Protein AF-A0A7L9BTK2-F1 (afdb_monomer_lite)

Secondary structure (DSSP, 8-state):
-HHHHHHHHHHHHHHHHHHHHHHTT-HHHHHHHHHHHHHTT---HHHHHHHHHHHHHHHHHHHHHHSHHHHHHTT---TT----S-----PPP---------PPP--------------SS--SEEEEEETTTEEEEEE--SEEEEEE-STT---SEEESSS--TT-EEEEEETTEEEEEEEEEEEETTEEEEEEE--TT-EEEETTTEEEEEE---TT---EEEEEPTT--BSS--SEEEE-SS-EEEESSTTSSEEPPTTPPPEEEEEETTEEEEEESSSSPPPEEE-BTSEEEETTEEEEEEE-----PPP----

pLDDT: mean 82.05, std 20.91, range [28.92, 98.44]

Sequence (318 aa):
MNAERSTLESALHLAQQASQALHNDRFAEARVLVGRITQLGLAADWLTDCQARLDSLQECRQSLLSGPLGLISDGRMPAGITMTPDDAPRHPMHATAAAPGAAPPVHPAANSLLIESPGNGLPRRLVLRIDGVGTFLLLRGDRVTIGRAGPGATADLELFADLSERQAQIIRSGEDYFIAGVHGVELAGRKVEHALLQHDDRIRLGSRVKLRYLRPSSKSVTSLLDLGEGIRTTCESRRVVLWGGPLIMAPSRDAHVVLPGGTGGVVLLERDGQILAKPMSGHETPRTIALGSPLVIGDLRLSMAALDRSVSPGRVVG

Structure (mmCIF, N/CA/C/O backbone):
data_AF-A0A7L9BTK2-F1
#
_entry.id   AF-A0A7L9BTK2-F1
#
loop_
_atom_site.group_PDB
_atom_site.id
_atom_site.type_symbol
_atom_site.label_atom_id
_atom_site.label_alt_id
_atom_site.label_comp_id
_atom_site.label_asym_id
_atom_site.label_entity_id
_atom_site.label_seq_id
_atom_site.pdbx_PDB_ins_code
_atom_site.Cartn_x
_atom_site.Cartn_y
_atom_site.Cartn_z
_atom_site.occupancy
_atom_site.B_iso_or_equiv
_atom_site.auth_seq_id
_atom_site.auth_comp_id
_atom_site.auth_asym_id
_atom_site.auth_atom_id
_atom_site.pdbx_PDB_model_num
ATOM 1 N N . MET A 1 1 ? 12.869 41.010 -26.225 1.00 65.81 1 MET A N 1
ATOM 2 C CA . MET A 1 1 ? 11.915 41.619 -25.268 1.00 65.81 1 MET A CA 1
ATOM 3 C C . MET A 1 1 ? 10.465 41.702 -25.751 1.00 65.81 1 MET A C 1
ATOM 5 O O . MET A 1 1 ? 9.670 40.959 -25.198 1.00 65.81 1 MET A O 1
ATOM 9 N N . ASN A 1 2 ? 10.063 42.516 -26.744 1.00 79.25 2 ASN A N 1
ATOM 10 C CA . ASN A 1 2 ? 8.629 42.581 -27.127 1.00 79.25 2 ASN A CA 1
ATOM 11 C C . ASN A 1 2 ? 8.091 41.284 -27.769 1.00 79.25 2 ASN A C 1
ATOM 13 O O . ASN A 1 2 ? 6.958 40.898 -27.496 1.00 79.25 2 ASN A O 1
ATOM 17 N N . ALA A 1 3 ? 8.907 40.582 -28.564 1.00 79.56 3 ALA A N 1
ATOM 18 C CA . ALA A 1 3 ? 8.510 39.319 -29.194 1.00 79.56 3 ALA A CA 1
ATOM 19 C C . ALA A 1 3 ? 8.320 38.179 -28.174 1.00 79.56 3 ALA A C 1
ATOM 21 O O . ALA A 1 3 ? 7.302 37.502 -28.196 1.00 79.56 3 ALA A O 1
ATOM 22 N N . GLU A 1 4 ? 9.245 38.019 -27.223 1.00 83.94 4 GLU A N 1
ATOM 23 C CA . GLU A 1 4 ? 9.165 36.976 -26.183 1.00 83.94 4 GLU A CA 1
ATOM 24 C C . GLU A 1 4 ? 7.959 37.171 -25.260 1.00 83.94 4 GLU A C 1
ATOM 26 O O . GLU A 1 4 ? 7.294 36.206 -24.888 1.00 83.94 4 GLU A O 1
ATOM 31 N N . ARG A 1 5 ? 7.641 38.428 -24.930 1.00 86.88 5 ARG A N 1
ATOM 32 C CA . ARG A 1 5 ? 6.463 38.762 -24.127 1.00 86.88 5 ARG A CA 1
ATOM 33 C C . ARG A 1 5 ? 5.165 38.397 -24.850 1.00 86.88 5 ARG A C 1
ATOM 35 O O . ARG A 1 5 ? 4.288 37.795 -24.241 1.00 86.88 5 ARG A O 1
ATOM 42 N N . SER A 1 6 ? 5.075 38.690 -26.147 1.00 90.31 6 SER A N 1
ATOM 43 C CA . SER A 1 6 ? 3.913 38.327 -26.967 1.00 90.31 6 SER A CA 1
ATOM 44 C C . SER A 1 6 ? 3.746 36.805 -27.109 1.00 90.31 6 SER A C 1
ATOM 46 O O . SER A 1 6 ? 2.623 36.298 -27.033 1.00 90.31 6 SER A O 1
ATOM 48 N N . THR A 1 7 ? 4.849 36.055 -27.228 1.00 89.75 7 THR A N 1
ATOM 49 C CA . THR A 1 7 ? 4.825 34.582 -27.239 1.00 89.75 7 THR A CA 1
ATOM 50 C C . THR A 1 7 ? 4.306 34.016 -25.918 1.00 89.75 7 THR A C 1
ATOM 52 O O . THR A 1 7 ? 3.468 33.114 -25.920 1.00 89.75 7 THR A O 1
ATOM 55 N N . LEU A 1 8 ? 4.755 34.566 -24.784 1.00 89.69 8 LEU A N 1
ATOM 56 C CA . LEU A 1 8 ? 4.318 34.125 -23.459 1.00 89.69 8 LEU A CA 1
ATOM 57 C C . LEU A 1 8 ? 2.829 34.416 -23.214 1.00 89.69 8 LEU A C 1
ATOM 59 O O . LEU A 1 8 ? 2.108 33.549 -22.725 1.00 89.69 8 LEU A O 1
ATOM 63 N N . GLU A 1 9 ? 2.356 35.606 -23.587 1.00 92.75 9 GLU A N 1
ATOM 64 C CA . GLU A 1 9 ? 0.939 35.983 -23.481 1.00 92.75 9 GLU A CA 1
ATOM 65 C C . GLU A 1 9 ? 0.051 35.060 -24.339 1.00 92.75 9 GLU A C 1
ATOM 67 O O . GLU A 1 9 ? -0.984 34.577 -23.872 1.00 92.75 9 GLU A O 1
ATOM 72 N N . SER A 1 10 ? 0.503 34.718 -25.550 1.00 93.19 10 SER A N 1
ATOM 73 C CA . SER A 1 10 ? -0.190 33.770 -26.435 1.00 93.19 10 SER A CA 1
ATOM 74 C C . SER A 1 10 ? -0.245 32.353 -25.849 1.00 93.19 10 SER A C 1
ATOM 76 O O . SER A 1 10 ? -1.282 31.690 -25.914 1.00 93.19 10 SER A O 1
ATOM 78 N N . ALA A 1 11 ? 0.847 31.890 -25.235 1.00 92.62 11 ALA A N 1
ATOM 79 C CA . ALA A 1 11 ? 0.906 30.582 -24.588 1.00 92.62 11 ALA A CA 1
ATOM 80 C C . ALA A 1 11 ? -0.010 30.492 -23.357 1.00 92.62 11 ALA A C 1
ATOM 82 O O . ALA A 1 11 ? -0.702 29.489 -23.181 1.00 92.62 11 ALA A O 1
ATOM 83 N N . LEU A 1 12 ? -0.062 31.545 -22.534 1.00 94.00 12 LEU A N 1
ATOM 84 C CA . LEU A 1 12 ? -0.960 31.617 -21.376 1.00 94.00 12 LEU A CA 1
ATOM 85 C C . LEU A 1 12 ? -2.430 31.571 -21.798 1.00 94.00 12 LEU A C 1
ATOM 87 O O . LEU A 1 12 ? -3.216 30.829 -21.207 1.00 94.00 12 LEU A O 1
ATOM 91 N N . HIS A 1 13 ? -2.793 32.305 -22.852 1.00 96.50 13 HIS A N 1
ATOM 92 C CA . HIS A 1 13 ? -4.150 32.278 -23.390 1.00 96.50 13 HIS A CA 1
ATOM 93 C C . HIS A 1 13 ? -4.543 30.874 -23.883 1.00 96.50 13 HIS A C 1
ATOM 95 O O . HIS A 1 13 ? -5.612 30.369 -23.538 1.00 96.50 13 HIS A O 1
ATOM 101 N N . LEU A 1 14 ? -3.659 30.195 -24.625 1.00 95.44 14 LEU A N 1
ATOM 102 C CA . LEU A 1 14 ? -3.881 28.810 -25.063 1.00 95.44 14 LEU A CA 1
ATOM 103 C C . LEU A 1 14 ? -3.994 27.832 -23.885 1.00 95.44 14 LEU A C 1
ATOM 105 O O . LEU A 1 14 ? -4.835 26.934 -23.918 1.00 95.44 14 LEU A O 1
ATOM 109 N N . ALA A 1 15 ? -3.193 28.008 -22.830 1.00 93.88 15 ALA A N 1
ATOM 110 C CA . ALA A 1 15 ? -3.260 27.174 -21.631 1.00 93.88 15 ALA A CA 1
ATOM 111 C C . ALA A 1 15 ? -4.599 27.340 -20.894 1.00 93.88 15 ALA A C 1
ATOM 113 O O . ALA A 1 15 ? -5.198 26.354 -20.459 1.00 93.88 15 ALA A O 1
ATOM 114 N N . GLN A 1 16 ? -5.113 28.570 -20.808 1.00 96.75 16 GLN A N 1
ATOM 115 C CA . GLN A 1 16 ? -6.424 28.844 -20.222 1.00 96.75 16 GLN A CA 1
ATOM 116 C C . GLN A 1 16 ? -7.554 28.201 -21.039 1.00 96.75 16 GLN A C 1
ATOM 118 O O . GLN A 1 16 ? -8.450 27.580 -20.467 1.00 96.75 16 GLN A O 1
ATOM 123 N N . GLN A 1 17 ? -7.486 28.282 -22.371 1.00 96.81 17 GLN A N 1
ATOM 124 C CA . GLN A 1 17 ? -8.439 27.605 -23.252 1.00 96.81 17 GLN A CA 1
ATOM 125 C C . GLN A 1 17 ? -8.368 26.078 -23.112 1.00 96.81 17 GLN A C 1
ATOM 127 O O . GLN A 1 17 ? -9.408 25.426 -23.047 1.00 96.81 17 GLN A O 1
ATOM 132 N N . ALA A 1 18 ? -7.164 25.502 -23.016 1.00 95.12 18 ALA A N 1
ATOM 133 C CA . ALA A 1 18 ? -6.985 24.063 -22.826 1.00 95.12 18 ALA A CA 1
ATOM 134 C C . ALA A 1 18 ? -7.587 23.594 -21.492 1.00 95.12 18 ALA A C 1
ATOM 136 O O . ALA A 1 18 ? -8.293 22.587 -21.454 1.00 95.12 18 ALA A O 1
ATOM 137 N N . SER A 1 19 ? -7.373 24.359 -20.418 1.00 94.38 19 SER A N 1
ATOM 138 C CA . SER A 1 19 ? -7.981 24.112 -19.105 1.00 94.38 19 SER A CA 1
ATOM 139 C C . SER A 1 19 ? -9.512 24.157 -19.163 1.00 94.38 19 SER A C 1
ATOM 141 O O . SER A 1 19 ? -10.188 23.258 -18.663 1.00 94.38 19 SER A O 1
ATOM 143 N N . GLN A 1 20 ? -10.077 25.148 -19.858 1.00 96.25 20 GLN A N 1
ATOM 144 C CA . GLN A 1 20 ? -11.523 25.240 -20.048 1.00 96.25 20 GLN A CA 1
ATOM 145 C C . GLN A 1 20 ? -12.067 24.064 -20.875 1.00 96.25 20 GLN A C 1
ATOM 147 O O . GLN A 1 20 ? -13.121 23.522 -20.549 1.00 96.25 20 GLN A O 1
ATOM 152 N N . ALA A 1 21 ? -11.365 23.635 -21.925 1.00 93.00 21 ALA A N 1
ATOM 153 C CA . ALA A 1 21 ? -11.753 22.470 -22.720 1.00 93.00 21 ALA A CA 1
ATOM 154 C C . ALA A 1 21 ? -11.744 21.178 -21.884 1.00 93.00 21 ALA A C 1
ATOM 156 O O . ALA A 1 21 ? -12.683 20.389 -21.982 1.00 93.00 21 ALA A O 1
ATOM 157 N N . LEU A 1 22 ? -10.744 20.998 -21.012 1.00 92.12 22 LEU A N 1
ATOM 158 C CA . LEU A 1 22 ? -10.687 19.893 -20.048 1.00 92.12 22 LEU A CA 1
ATOM 159 C C . LEU A 1 22 ? -11.877 19.907 -19.082 1.00 92.12 22 LEU A C 1
ATOM 161 O O . LEU A 1 22 ? -12.486 18.867 -18.866 1.00 92.12 22 LEU A O 1
ATOM 165 N N . HIS A 1 23 ? -12.240 21.075 -18.544 1.00 91.81 23 HIS A N 1
ATOM 166 C CA . HIS A 1 23 ? -13.373 21.209 -17.621 1.00 91.81 23 HIS A CA 1
ATOM 167 C C . HIS A 1 23 ? -14.727 20.862 -18.263 1.00 91.81 23 HIS A C 1
ATOM 169 O O . HIS A 1 23 ? -15.663 20.496 -17.564 1.00 91.81 23 HIS A O 1
ATOM 175 N N . ASN A 1 24 ? -14.830 20.974 -19.591 1.00 92.06 24 ASN A N 1
ATOM 176 C CA . ASN A 1 24 ? -16.036 20.653 -20.358 1.00 92.06 24 ASN A CA 1
ATOM 177 C C . ASN A 1 24 ? -15.963 19.276 -21.050 1.00 92.06 24 ASN A C 1
ATOM 179 O O . ASN A 1 24 ? -16.689 19.049 -22.018 1.00 92.06 24 ASN A O 1
ATOM 183 N N . ASP A 1 25 ? -15.051 18.393 -20.623 1.00 90.94 25 ASP A N 1
ATOM 184 C CA . ASP A 1 25 ? -14.832 17.051 -21.188 1.00 90.94 25 ASP A CA 1
ATOM 185 C C . ASP A 1 25 ? -14.522 17.029 -22.704 1.00 90.94 25 ASP A C 1
ATOM 187 O O . ASP A 1 25 ? -14.741 16.035 -23.410 1.00 90.94 25 ASP A O 1
ATOM 191 N N . ARG A 1 26 ? -13.970 18.128 -23.239 1.00 91.56 26 ARG A N 1
ATOM 192 C CA . ARG A 1 26 ? -13.577 18.276 -24.651 1.00 91.56 26 ARG A CA 1
ATOM 193 C C . ARG A 1 26 ? -12.109 17.912 -24.856 1.00 91.56 26 ARG A C 1
ATOM 195 O O . ARG A 1 26 ? -11.286 18.730 -25.264 1.00 91.56 26 ARG A O 1
ATOM 202 N N . PHE A 1 27 ? -11.772 16.653 -24.592 1.00 91.31 27 PHE A N 1
ATOM 203 C CA . PHE A 1 27 ? -10.382 16.170 -24.586 1.00 91.31 27 PHE A CA 1
ATOM 204 C C . PHE A 1 27 ? -9.655 16.328 -25.932 1.00 91.31 27 PHE A C 1
ATOM 206 O O . PHE A 1 27 ? -8.478 16.678 -25.959 1.00 91.31 27 PHE A O 1
ATOM 213 N N . ALA A 1 28 ? -10.358 16.144 -27.056 1.00 88.75 28 ALA A N 1
ATOM 214 C CA . ALA A 1 28 ? -9.781 16.343 -28.388 1.00 88.75 28 ALA A CA 1
ATOM 215 C C . ALA A 1 28 ? -9.390 17.812 -28.641 1.00 88.75 28 ALA A C 1
ATOM 217 O O . ALA A 1 28 ? -8.337 18.086 -29.215 1.00 88.75 28 ALA A O 1
ATOM 218 N N . GLU A 1 29 ? -10.221 18.753 -28.181 1.00 92.00 29 GLU A N 1
ATOM 219 C CA . GLU A 1 29 ? -9.970 20.195 -28.279 1.00 92.00 29 GLU A CA 1
ATOM 220 C C . GLU A 1 29 ? -8.798 20.601 -27.375 1.00 92.00 29 GLU A C 1
ATOM 222 O O . GLU A 1 29 ? -7.864 21.261 -27.834 1.00 92.00 29 GLU A O 1
ATOM 227 N N . ALA A 1 30 ? -8.789 20.119 -26.126 1.00 94.94 30 ALA A N 1
ATOM 228 C CA . ALA A 1 30 ? -7.687 20.331 -25.191 1.00 94.94 30 ALA A CA 1
ATOM 229 C C . ALA A 1 30 ? -6.346 19.857 -25.774 1.00 94.94 30 ALA A C 1
ATOM 231 O O . ALA A 1 30 ? -5.351 20.576 -25.700 1.00 94.94 30 ALA A O 1
ATOM 232 N N . ARG A 1 31 ? -6.324 18.693 -26.435 1.00 93.50 31 ARG A N 1
ATOM 233 C CA . ARG A 1 31 ? -5.115 18.145 -27.066 1.00 93.50 31 ARG A CA 1
ATOM 234 C C . ARG A 1 31 ? -4.562 19.045 -28.166 1.00 93.50 31 ARG A C 1
ATOM 236 O O . ARG A 1 31 ? -3.360 19.296 -28.206 1.00 93.50 31 ARG A O 1
ATOM 243 N N . VAL A 1 32 ? -5.429 19.569 -29.035 1.00 94.25 32 VAL A N 1
ATOM 244 C CA . VAL A 1 32 ? -5.023 20.509 -30.095 1.00 94.25 32 VAL A CA 1
ATOM 245 C C . VAL A 1 32 ? -4.441 21.788 -29.493 1.00 94.25 32 VAL A C 1
ATOM 247 O O . VAL A 1 32 ? -3.422 22.282 -29.974 1.00 94.25 32 VAL A O 1
ATOM 250 N N . LEU A 1 33 ? -5.056 22.312 -28.430 1.00 95.31 33 LEU A N 1
ATOM 251 C CA . LEU A 1 33 ? -4.590 23.522 -27.754 1.00 95.31 33 LEU A CA 1
ATOM 252 C C . LEU A 1 33 ? -3.223 23.313 -27.092 1.00 95.31 33 LEU A C 1
ATOM 254 O O . LEU A 1 33 ? -2.330 24.132 -27.294 1.00 95.31 33 LEU A O 1
ATOM 258 N N . VAL A 1 34 ? -3.014 22.188 -26.400 1.00 93.06 34 VAL A N 1
ATOM 259 C CA . VAL A 1 34 ? -1.707 21.828 -25.823 1.00 93.06 34 VAL A CA 1
ATOM 260 C C . VAL A 1 34 ? -0.649 21.648 -26.920 1.00 93.06 34 VAL A C 1
ATOM 262 O O . VAL A 1 34 ? 0.463 22.147 -26.780 1.00 93.06 34 VAL A O 1
ATOM 265 N N . GLY A 1 35 ? -0.996 21.024 -28.051 1.00 92.12 35 GLY A N 1
ATOM 266 C CA . GLY A 1 35 ? -0.115 20.919 -29.223 1.00 92.12 35 GLY A CA 1
ATOM 267 C C . GLY A 1 35 ? 0.337 22.274 -29.776 1.00 92.12 35 GLY A C 1
ATOM 268 O O . GLY A 1 35 ? 1.509 22.451 -30.107 1.00 92.12 35 GLY A O 1
ATOM 269 N N . ARG A 1 36 ? -0.565 23.262 -29.813 1.00 94.19 36 ARG A N 1
ATOM 270 C CA . ARG A 1 36 ? -0.232 24.633 -30.232 1.00 94.19 36 ARG A CA 1
ATOM 271 C C . ARG A 1 36 ? 0.717 25.327 -29.256 1.00 94.19 36 ARG A C 1
ATOM 273 O O . ARG A 1 36 ? 1.584 26.066 -29.706 1.00 94.19 36 ARG A O 1
ATOM 280 N N . ILE A 1 37 ? 0.608 25.065 -27.950 1.00 93.94 37 ILE A N 1
ATOM 281 C CA . ILE A 1 37 ? 1.549 25.601 -26.949 1.00 93.94 37 ILE A CA 1
ATOM 282 C C . ILE A 1 37 ? 2.961 25.053 -27.199 1.00 93.94 37 ILE A C 1
ATOM 284 O O . ILE A 1 37 ? 3.921 25.820 -27.198 1.00 93.94 37 ILE A O 1
ATOM 288 N N . THR A 1 38 ? 3.094 23.755 -27.488 1.00 89.12 38 THR A N 1
ATOM 289 C CA . THR A 1 38 ? 4.393 23.136 -27.808 1.00 89.12 38 THR A CA 1
ATOM 290 C C . THR A 1 38 ? 5.014 23.725 -29.082 1.00 89.12 38 THR A C 1
ATOM 292 O O . THR A 1 38 ? 6.223 23.941 -29.139 1.00 89.12 38 THR A O 1
ATOM 295 N N . GLN A 1 39 ? 4.197 24.058 -30.090 1.00 89.06 39 GLN A N 1
ATOM 296 C CA . GLN A 1 39 ? 4.656 24.696 -31.335 1.00 89.06 39 GLN A CA 1
ATOM 297 C C . GLN A 1 39 ? 5.176 26.130 -31.144 1.00 89.06 39 GLN A C 1
ATOM 299 O O . GLN A 1 39 ? 5.940 26.605 -31.980 1.00 89.06 39 GLN A O 1
ATOM 304 N N . LEU A 1 40 ? 4.828 26.804 -30.041 1.00 90.06 40 LEU A N 1
ATOM 305 C CA . LEU A 1 40 ? 5.383 28.118 -29.685 1.00 90.06 40 LEU A CA 1
ATOM 306 C C . LEU A 1 40 ? 6.819 28.039 -29.127 1.00 90.06 40 LEU A C 1
ATOM 308 O O . LEU A 1 40 ? 7.374 29.061 -28.728 1.00 90.06 40 LEU A O 1
ATOM 312 N N . GLY A 1 41 ? 7.433 26.849 -29.099 1.00 78.50 41 GLY A N 1
ATOM 313 C CA . GLY A 1 41 ? 8.819 26.647 -28.662 1.00 78.50 41 GLY A CA 1
ATOM 314 C C . GLY A 1 41 ? 8.985 26.502 -27.148 1.00 78.50 41 GLY A C 1
ATOM 315 O O . GLY A 1 41 ? 10.109 26.457 -26.652 1.00 78.50 41 GLY A O 1
ATOM 316 N N . LEU A 1 42 ? 7.881 26.400 -26.403 1.00 78.69 42 LEU A N 1
ATOM 317 C CA . LEU A 1 42 ? 7.896 26.092 -24.976 1.00 78.69 42 LEU A CA 1
ATOM 318 C C . LEU A 1 42 ? 8.059 24.579 -24.795 1.00 78.69 42 LEU A C 1
ATOM 320 O O . LEU A 1 42 ? 7.087 23.832 -24.709 1.00 78.69 42 LEU A O 1
ATOM 324 N N . ALA A 1 43 ? 9.310 24.126 -24.771 1.00 71.44 43 ALA A N 1
ATOM 325 C CA . ALA A 1 43 ? 9.658 22.744 -24.468 1.00 71.44 43 ALA A CA 1
ATOM 326 C C . ALA A 1 43 ? 9.673 22.545 -22.947 1.00 71.44 43 ALA A C 1
ATOM 328 O O . ALA A 1 43 ? 10.696 22.726 -22.292 1.00 71.44 43 ALA A O 1
ATOM 329 N N . ALA A 1 44 ? 8.513 22.227 -22.378 1.00 84.06 44 ALA A N 1
ATOM 330 C CA . ALA A 1 44 ? 8.397 21.841 -20.980 1.00 84.06 44 ALA A CA 1
ATOM 331 C C . ALA A 1 44 ? 7.905 20.396 -20.890 1.00 84.06 44 ALA A C 1
ATOM 333 O O . ALA A 1 44 ? 6.901 20.055 -21.514 1.00 84.06 44 ALA A O 1
ATOM 334 N N . ASP A 1 45 ? 8.576 19.569 -20.089 1.00 82.50 45 ASP A N 1
ATOM 335 C CA . ASP A 1 45 ? 8.284 18.130 -19.982 1.00 82.50 45 ASP A CA 1
ATOM 336 C C . ASP A 1 45 ? 6.817 17.853 -19.614 1.00 82.50 45 ASP A C 1
ATOM 338 O O . ASP A 1 45 ? 6.196 16.924 -20.130 1.00 82.50 45 ASP A O 1
ATOM 342 N N . TRP A 1 46 ? 6.212 18.732 -18.808 1.00 86.69 46 TRP A N 1
ATOM 343 C CA . TRP A 1 46 ? 4.809 18.613 -18.411 1.00 86.69 46 TRP A CA 1
ATOM 344 C C . TRP A 1 46 ? 3.822 18.734 -19.587 1.00 86.69 46 TRP A C 1
ATOM 346 O O . TRP A 1 46 ? 2.726 18.182 -19.504 1.00 86.69 46 TRP A O 1
ATOM 356 N N . LEU A 1 47 ? 4.174 19.431 -20.678 1.00 87.75 47 LEU A N 1
ATOM 357 C CA . LEU A 1 47 ? 3.328 19.528 -21.877 1.00 87.75 47 LEU A CA 1
ATOM 358 C C . LEU A 1 47 ? 3.297 18.194 -22.626 1.00 87.75 47 LEU A C 1
ATOM 360 O O . LEU A 1 47 ? 2.228 17.757 -23.052 1.00 87.75 47 LEU A O 1
ATOM 364 N N . THR A 1 48 ? 4.450 17.534 -22.731 1.00 85.69 48 THR A N 1
ATOM 365 C CA . THR A 1 48 ? 4.580 16.195 -23.319 1.00 85.69 48 THR A CA 1
ATOM 366 C C . THR A 1 48 ? 3.803 15.170 -22.494 1.00 85.69 48 THR A C 1
ATOM 368 O O . THR A 1 48 ? 3.003 14.409 -23.040 1.00 85.69 48 THR A O 1
ATOM 371 N N . ASP A 1 49 ? 3.947 15.212 -21.167 1.00 85.00 49 ASP A N 1
ATOM 372 C CA . ASP A 1 49 ? 3.180 14.358 -20.255 1.00 85.00 49 ASP A CA 1
ATOM 373 C C . ASP A 1 49 ? 1.669 14.611 -20.363 1.00 85.00 49 ASP A C 1
ATOM 375 O O . ASP A 1 49 ? 0.865 13.677 -20.317 1.00 85.00 49 ASP A O 1
ATOM 379 N N . CYS A 1 50 ? 1.260 15.874 -20.514 1.00 88.69 50 CYS A N 1
ATOM 380 C CA . CYS A 1 50 ? -0.141 16.250 -20.676 1.00 88.69 50 CYS A CA 1
ATOM 381 C C . CYS A 1 50 ? -0.733 15.691 -21.979 1.00 88.69 50 CYS A C 1
ATOM 383 O O . CYS A 1 50 ? -1.835 15.140 -21.956 1.00 88.69 50 CYS A O 1
ATOM 385 N N . GLN A 1 51 ? 0.008 15.757 -23.091 1.00 89.38 51 GLN A N 1
ATOM 386 C CA . GLN A 1 51 ? -0.403 15.162 -24.367 1.00 89.38 51 GLN A CA 1
ATOM 387 C C . GLN A 1 51 ? -0.560 13.643 -24.260 1.00 89.38 51 GLN A C 1
ATOM 389 O O . GLN A 1 51 ? -1.617 13.124 -24.611 1.00 89.38 51 GLN A O 1
ATOM 394 N N . ALA A 1 52 ? 0.421 12.947 -23.678 1.00 85.62 52 ALA A N 1
ATOM 395 C CA . ALA A 1 52 ? 0.360 11.494 -23.504 1.00 85.62 52 ALA A CA 1
ATOM 396 C C . ALA A 1 52 ? -0.846 11.051 -22.649 1.00 85.62 52 ALA A C 1
ATOM 398 O O . ALA A 1 52 ? -1.497 10.039 -22.929 1.00 85.62 52 ALA A O 1
ATOM 399 N N . ARG A 1 53 ? -1.185 11.827 -21.609 1.00 90.88 53 ARG A N 1
ATOM 400 C CA . ARG A 1 53 ? -2.370 11.579 -20.769 1.00 90.88 53 ARG A CA 1
ATOM 401 C C . ARG A 1 53 ? -3.678 11.821 -21.524 1.00 90.88 53 ARG A C 1
ATOM 403 O O . ARG A 1 53 ? -4.619 11.051 -21.346 1.00 90.88 53 ARG A O 1
ATOM 410 N N . LEU A 1 54 ? -3.741 12.859 -22.359 1.00 90.94 54 LEU A N 1
ATOM 411 C CA . LEU A 1 54 ? -4.897 13.139 -23.215 1.00 90.94 54 LEU A CA 1
ATOM 412 C C . LEU A 1 54 ? -5.120 12.030 -24.249 1.00 90.94 54 LEU A C 1
ATOM 414 O O . LEU A 1 54 ? -6.257 11.588 -24.404 1.00 90.94 54 LEU A O 1
ATOM 418 N N . ASP A 1 55 ? -4.057 11.532 -24.881 1.00 86.69 55 ASP A N 1
ATOM 419 C CA . ASP A 1 55 ? -4.140 10.401 -25.814 1.00 86.69 55 ASP A CA 1
ATOM 420 C C . ASP A 1 55 ? -4.662 9.139 -25.101 1.00 86.69 55 ASP A C 1
ATOM 422 O O . ASP A 1 55 ? -5.634 8.528 -25.548 1.00 86.69 55 ASP A O 1
ATOM 426 N N . SER A 1 56 ? -4.125 8.824 -23.916 1.00 87.19 56 SER A N 1
ATOM 427 C CA . SER A 1 56 ? -4.595 7.690 -23.099 1.00 87.19 56 SER A CA 1
ATOM 428 C C . SER A 1 56 ? -6.084 7.804 -22.725 1.00 87.19 56 SER A C 1
ATOM 430 O O . SER A 1 56 ? -6.815 6.813 -22.740 1.00 87.19 56 SER A O 1
ATOM 432 N N . LEU A 1 57 ? -6.568 9.011 -22.398 1.00 88.81 57 LEU A N 1
ATOM 433 C CA . LEU A 1 57 ? -7.988 9.248 -22.105 1.00 88.81 57 LEU A CA 1
ATOM 434 C C . LEU A 1 57 ? -8.871 9.036 -23.341 1.00 88.81 57 LEU A C 1
ATOM 436 O O . LEU A 1 57 ? -9.961 8.470 -23.225 1.00 88.81 57 LEU A O 1
ATOM 440 N N . GLN A 1 58 ? -8.412 9.467 -24.519 1.00 86.50 58 GLN A N 1
ATOM 441 C CA . GLN A 1 58 ? -9.137 9.246 -25.769 1.00 86.50 58 GLN A CA 1
ATOM 442 C C . GLN A 1 58 ? -9.208 7.758 -26.126 1.00 86.50 58 GLN A C 1
ATOM 444 O O . GLN A 1 58 ? -10.281 7.288 -26.504 1.00 86.50 58 GLN A O 1
ATOM 449 N N . GLU A 1 59 ? -8.121 7.006 -25.948 1.00 83.38 59 GLU A N 1
ATOM 450 C CA . GLU A 1 59 ? -8.092 5.554 -26.163 1.00 83.38 59 GLU A CA 1
ATOM 451 C C . GLU A 1 59 ? -9.043 4.814 -25.216 1.00 83.38 59 GLU A C 1
ATOM 453 O O . GLU A 1 59 ? -9.853 4.000 -25.666 1.00 83.38 59 GLU A O 1
ATOM 458 N N . CYS A 1 60 ? -9.019 5.139 -23.919 1.00 84.88 60 CYS A N 1
ATOM 459 C CA . CYS A 1 60 ? -9.952 4.571 -22.945 1.00 84.88 60 CYS A CA 1
ATOM 460 C C . CYS A 1 60 ? -11.408 4.863 -23.322 1.00 84.88 60 CYS A C 1
ATOM 462 O O . CYS A 1 60 ? -12.243 3.958 -23.330 1.00 84.88 60 CYS A O 1
ATOM 464 N N . ARG A 1 61 ? -11.719 6.112 -23.693 1.00 88.06 61 ARG A N 1
ATOM 465 C CA . ARG A 1 61 ? -13.063 6.493 -24.140 1.00 88.06 61 ARG A CA 1
ATOM 466 C C . ARG A 1 61 ? -13.477 5.724 -25.395 1.00 88.06 61 ARG A C 1
ATOM 468 O O . ARG A 1 61 ? -14.598 5.227 -25.450 1.00 88.06 61 ARG A O 1
ATOM 475 N N . GLN A 1 62 ? -12.591 5.596 -26.380 1.00 83.25 62 GLN A N 1
ATOM 476 C CA . GLN A 1 62 ? -12.867 4.857 -27.612 1.00 83.25 62 GLN A CA 1
ATOM 477 C C . GLN A 1 62 ? -13.089 3.362 -27.344 1.00 83.25 62 GLN A C 1
ATOM 479 O O . GLN A 1 62 ? -13.986 2.759 -27.930 1.00 83.25 62 GLN A O 1
ATOM 484 N N . SER A 1 63 ? -12.322 2.768 -26.430 1.00 79.94 63 SER A N 1
ATOM 485 C CA . SER A 1 63 ? -12.496 1.379 -25.992 1.00 79.94 63 SER A CA 1
ATOM 486 C C . SER A 1 63 ? -13.863 1.163 -25.328 1.00 79.94 63 SER A C 1
ATOM 488 O O . SER A 1 63 ? -14.594 0.240 -25.680 1.00 79.94 63 SER A O 1
ATOM 490 N N . LEU A 1 64 ? -14.281 2.079 -24.446 1.00 83.12 64 LEU A N 1
ATOM 491 C CA . LEU A 1 64 ? -15.600 2.023 -23.803 1.00 83.12 64 LEU A CA 1
ATOM 492 C C . LEU A 1 64 ? -16.753 2.168 -24.807 1.00 83.12 64 LEU A C 1
ATOM 494 O O . LEU A 1 64 ? -17.733 1.425 -24.729 1.00 83.12 64 LEU A O 1
ATOM 498 N N . LEU A 1 65 ? -16.625 3.096 -25.761 1.00 80.88 65 LEU A N 1
ATOM 499 C CA . LEU A 1 65 ? -17.630 3.341 -26.802 1.00 80.88 65 LEU A CA 1
ATOM 500 C C . LEU A 1 65 ? -17.666 2.260 -27.889 1.00 80.88 65 LEU A C 1
ATOM 502 O O . LEU A 1 65 ? -18.681 2.106 -28.554 1.00 80.88 65 LEU A O 1
ATOM 506 N N . SER A 1 66 ? -16.589 1.502 -28.085 1.00 78.12 66 SER A N 1
ATOM 507 C CA . SER A 1 66 ? -16.588 0.341 -28.989 1.00 78.12 66 SER A CA 1
ATOM 508 C C . SER A 1 66 ? -17.021 -0.957 -28.297 1.00 78.12 66 SER A C 1
ATOM 510 O O . SER A 1 66 ? -17.290 -1.952 -28.968 1.00 78.12 66 SER A O 1
ATOM 512 N N . GLY A 1 67 ? -17.120 -0.947 -26.964 1.00 75.44 67 GLY A N 1
ATOM 513 C CA . GLY A 1 67 ? -17.635 -2.043 -26.152 1.00 75.44 67 GLY A CA 1
ATOM 514 C C . GLY A 1 67 ? -19.169 -2.057 -26.007 1.00 75.44 67 GLY A C 1
ATOM 515 O O . GLY A 1 67 ? -19.882 -1.258 -26.617 1.00 75.44 67 GLY A O 1
ATOM 516 N N . PRO A 1 68 ? -19.714 -2.942 -25.150 1.00 71.81 68 PRO A N 1
ATOM 517 C CA . PRO A 1 68 ? -21.161 -3.130 -24.986 1.00 71.81 68 PRO A CA 1
ATOM 518 C C . PRO A 1 68 ? -21.898 -1.886 -24.465 1.00 71.81 68 PRO A C 1
ATOM 520 O O . PRO A 1 68 ? -23.089 -1.728 -24.719 1.00 71.81 68 PRO A O 1
ATOM 523 N N . LEU A 1 69 ? -21.201 -0.979 -23.775 1.00 68.94 69 LEU A N 1
ATOM 524 C CA . LEU A 1 69 ? -21.766 0.284 -23.287 1.00 68.94 69 LEU A CA 1
ATOM 525 C C . LEU A 1 69 ? -22.015 1.294 -24.420 1.00 68.94 69 LEU A C 1
ATOM 527 O O . LEU A 1 69 ? -22.970 2.073 -24.356 1.00 68.94 69 LEU A O 1
ATOM 531 N N . GLY A 1 70 ? -21.202 1.252 -25.479 1.00 66.19 70 GLY A N 1
ATOM 532 C CA . GLY A 1 70 ? -21.420 2.053 -26.682 1.00 66.19 70 GLY A CA 1
ATOM 533 C C . GLY A 1 70 ? -22.700 1.672 -27.420 1.00 66.19 70 GLY A C 1
ATOM 534 O O . GLY A 1 70 ? -23.467 2.546 -27.814 1.00 66.19 70 GLY A O 1
ATOM 535 N N . LEU A 1 71 ? -23.003 0.370 -27.488 1.00 63.00 71 LEU A N 1
ATOM 536 C CA . LEU A 1 71 ? -24.226 -0.149 -28.116 1.00 63.00 71 LEU A CA 1
ATOM 537 C C . LEU A 1 71 ? -25.509 0.361 -27.434 1.00 63.00 71 LEU A C 1
ATOM 539 O O . LEU A 1 71 ? -26.521 0.581 -28.098 1.00 63.00 71 LEU A O 1
ATOM 543 N N . ILE A 1 72 ? -25.458 0.587 -26.117 1.00 66.06 72 ILE A N 1
ATOM 544 C CA . ILE A 1 72 ? -26.577 1.141 -25.338 1.00 66.06 72 ILE A CA 1
ATOM 545 C C . ILE A 1 72 ? -26.718 2.652 -25.582 1.00 66.06 72 ILE A C 1
ATOM 547 O O . ILE A 1 72 ? -27.834 3.164 -25.640 1.00 66.06 72 ILE A O 1
ATOM 551 N N . SER A 1 73 ? -25.598 3.358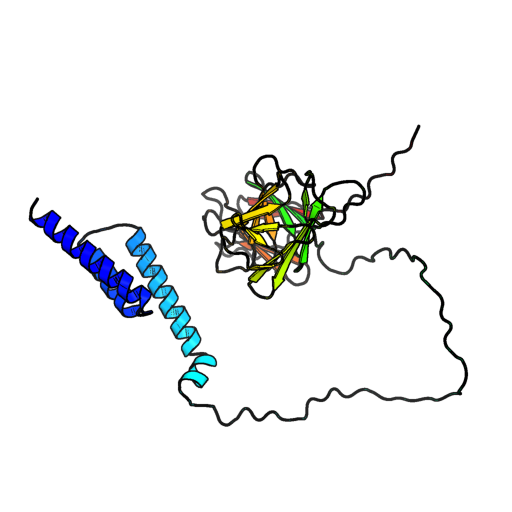 -25.762 1.00 63.84 73 SER A N 1
ATOM 552 C CA . SER A 1 73 ? -25.575 4.816 -25.954 1.00 63.84 73 SER A CA 1
ATOM 553 C C . SER A 1 73 ? -26.088 5.238 -27.337 1.00 63.84 73 SER A C 1
ATOM 555 O O . SER A 1 73 ? -26.721 6.284 -27.455 1.00 63.84 73 SER A O 1
ATOM 557 N N . ASP A 1 74 ? -25.902 4.392 -28.357 1.00 60.19 74 ASP A N 1
ATOM 558 C CA . ASP A 1 74 ? -26.391 4.618 -29.727 1.00 60.19 74 ASP A CA 1
ATOM 559 C C . ASP A 1 74 ? -27.858 4.189 -29.951 1.00 60.19 74 ASP A C 1
ATOM 561 O O . ASP A 1 74 ? -28.362 4.223 -31.076 1.00 60.19 74 ASP A O 1
ATOM 565 N N . GLY A 1 75 ? -28.569 3.752 -28.903 1.00 50.84 75 GLY A N 1
ATOM 566 C CA . GLY A 1 75 ? -29.984 3.365 -28.996 1.00 50.84 75 GLY A CA 1
ATOM 567 C C . GLY A 1 75 ? -30.257 2.119 -29.853 1.00 50.84 75 GLY A C 1
ATOM 568 O O . GLY A 1 75 ? -31.413 1.820 -30.155 1.00 50.84 75 GLY A O 1
ATOM 569 N N . ARG A 1 76 ? -29.220 1.362 -30.237 1.00 48.22 76 ARG A N 1
ATOM 570 C CA . ARG A 1 76 ? -29.329 0.090 -30.966 1.00 48.22 76 ARG A CA 1
ATOM 571 C C . ARG A 1 76 ? -29.110 -1.081 -30.013 1.00 48.22 76 ARG A C 1
ATOM 573 O O . ARG A 1 76 ? -28.031 -1.660 -29.944 1.00 48.22 76 ARG A O 1
ATOM 580 N N . MET A 1 77 ? -30.173 -1.478 -29.318 1.00 51.56 77 MET A N 1
ATOM 581 C CA . MET A 1 77 ? -30.231 -2.807 -28.704 1.00 51.56 77 MET A CA 1
ATOM 582 C C . MET A 1 77 ? -30.173 -3.876 -29.812 1.00 51.56 77 MET A C 1
ATOM 584 O O . MET A 1 77 ? -31.004 -3.834 -30.724 1.00 51.56 77 MET A O 1
ATOM 588 N N . PRO A 1 78 ? -29.249 -4.852 -29.771 1.00 50.09 78 PRO A N 1
ATOM 589 C CA . PRO A 1 78 ? -29.373 -6.038 -30.604 1.00 50.09 78 PRO A CA 1
ATOM 590 C C . PRO A 1 78 ? -30.605 -6.832 -30.146 1.00 50.09 78 PRO A C 1
ATOM 592 O O . PRO A 1 78 ? -30.719 -7.217 -28.981 1.00 50.09 78 PRO A O 1
ATOM 595 N N . ALA A 1 79 ? -31.540 -7.076 -31.064 1.00 49.84 79 ALA A N 1
ATOM 596 C CA . ALA A 1 79 ? -32.672 -7.967 -30.839 1.00 49.84 79 ALA A CA 1
ATOM 597 C C . ALA A 1 79 ? -32.147 -9.405 -30.686 1.00 49.84 79 ALA A C 1
ATOM 599 O O . ALA A 1 79 ? -31.952 -10.109 -31.673 1.00 49.84 79 ALA A O 1
ATOM 600 N N . GLY A 1 80 ? -31.831 -9.816 -29.458 1.00 50.59 80 GLY A N 1
ATOM 601 C CA . GLY A 1 80 ? -31.274 -11.148 -29.212 1.00 50.59 80 GLY A CA 1
ATOM 602 C C . GLY A 1 80 ? -30.923 -11.497 -27.768 1.00 50.59 80 GLY A C 1
ATOM 603 O O . GLY A 1 80 ? -30.664 -12.666 -27.500 1.00 50.59 80 GLY A O 1
ATOM 604 N N . ILE A 1 81 ? -30.951 -10.557 -26.815 1.00 49.47 81 ILE A N 1
ATOM 605 C CA . ILE A 1 81 ? -30.818 -10.907 -25.390 1.00 49.47 81 ILE A CA 1
ATOM 606 C C . ILE A 1 81 ? -32.198 -11.305 -24.854 1.00 49.47 81 ILE A C 1
ATOM 608 O O . ILE A 1 81 ? -32.844 -10.581 -24.099 1.00 49.47 81 ILE A O 1
ATOM 612 N N . THR A 1 82 ? -32.677 -12.462 -25.301 1.00 42.03 82 THR A N 1
ATOM 613 C CA . THR A 1 82 ? -33.804 -13.157 -24.682 1.00 42.03 82 THR A CA 1
ATOM 614 C C . THR A 1 82 ? -33.230 -13.957 -23.520 1.00 42.03 82 THR A C 1
ATOM 616 O O . THR A 1 82 ? -32.465 -14.893 -23.741 1.00 42.03 82 THR A O 1
ATOM 619 N N . MET A 1 83 ? -33.560 -13.594 -22.277 1.00 41.19 83 MET A N 1
ATOM 620 C CA . MET A 1 83 ? -33.326 -14.489 -21.143 1.00 41.19 83 MET A CA 1
ATOM 621 C C . MET A 1 83 ? -34.151 -15.758 -21.377 1.00 41.19 83 MET A C 1
ATOM 623 O O . MET A 1 83 ? -35.375 -15.733 -21.266 1.00 41.19 83 MET A O 1
ATOM 627 N N . THR A 1 84 ? -33.498 -16.856 -21.747 1.00 43.88 84 THR A N 1
ATOM 628 C CA . THR A 1 84 ? -34.119 -18.180 -21.787 1.00 43.88 84 THR A CA 1
ATOM 629 C C . THR A 1 84 ? -34.165 -18.743 -20.363 1.00 43.88 84 THR A C 1
ATOM 631 O O . THR A 1 84 ? -33.110 -18.878 -19.739 1.00 43.88 84 THR A O 1
ATOM 634 N N . PRO A 1 85 ? -35.348 -19.071 -19.817 1.00 43.78 85 PRO A N 1
ATOM 635 C CA . PRO A 1 85 ? -35.473 -19.665 -18.493 1.00 43.78 85 PRO A CA 1
ATOM 636 C C . PRO A 1 85 ? -35.281 -21.187 -18.582 1.00 43.78 85 PRO A C 1
ATOM 638 O O . PRO A 1 85 ? -36.256 -21.921 -18.466 1.00 43.78 85 PRO A O 1
ATOM 641 N N . ASP A 1 86 ? -34.056 -21.669 -18.830 1.00 43.19 86 ASP A N 1
ATOM 642 C CA . ASP A 1 86 ? -33.805 -23.127 -18.883 1.00 43.19 86 ASP A CA 1
ATOM 643 C C . ASP A 1 86 ? -32.477 -23.616 -18.271 1.00 43.19 86 ASP A C 1
ATOM 645 O O . ASP A 1 86 ? -32.158 -24.796 -18.350 1.00 43.19 86 ASP A O 1
ATOM 649 N N . ASP A 1 87 ? -31.734 -22.763 -17.558 1.00 44.00 87 ASP A N 1
ATOM 650 C CA . ASP A 1 87 ? -30.568 -23.201 -16.767 1.00 44.00 87 ASP A CA 1
ATOM 651 C C . ASP A 1 87 ? -30.881 -23.215 -15.263 1.00 44.00 87 ASP A C 1
ATOM 653 O O . ASP A 1 87 ? -30.248 -22.548 -14.442 1.00 44.00 87 ASP A O 1
ATOM 657 N N . ALA A 1 88 ? -31.896 -23.996 -14.884 1.00 38.84 88 ALA A N 1
ATOM 658 C CA . ALA A 1 88 ? -32.098 -24.385 -13.492 1.00 38.84 88 ALA A CA 1
ATOM 659 C C . ALA A 1 88 ? -31.203 -25.600 -13.154 1.00 38.84 88 ALA A C 1
ATOM 661 O O . ALA A 1 88 ? -31.264 -26.619 -13.851 1.00 38.84 88 ALA A O 1
ATOM 662 N N . PRO A 1 89 ? -30.387 -25.555 -12.082 1.00 39.50 89 PRO A N 1
ATOM 663 C CA . PRO A 1 89 ? -29.536 -26.677 -11.699 1.00 39.50 89 PRO A CA 1
ATOM 664 C C . PRO A 1 89 ? -30.380 -27.877 -11.239 1.00 39.50 89 PRO A C 1
ATOM 666 O O . PRO A 1 89 ? -31.158 -27.798 -10.288 1.00 39.50 89 PRO A O 1
ATOM 669 N N . ARG A 1 90 ? -30.212 -29.016 -11.923 1.00 34.72 90 ARG A N 1
ATOM 670 C CA . ARG A 1 90 ? -30.873 -30.289 -11.600 1.00 34.72 90 ARG A CA 1
ATOM 671 C C . ARG A 1 90 ? -30.216 -30.937 -10.377 1.00 34.72 90 ARG A C 1
ATOM 673 O O . ARG A 1 90 ? -29.065 -31.363 -10.436 1.00 34.72 90 ARG A O 1
ATOM 680 N N . HIS A 1 91 ? -30.968 -31.054 -9.285 1.00 36.91 91 HIS A N 1
ATOM 681 C CA . HIS A 1 91 ? -30.618 -31.896 -8.139 1.00 36.91 91 HIS A CA 1
ATOM 682 C C . HIS A 1 91 ? -30.805 -33.391 -8.471 1.00 36.91 91 HIS A C 1
ATOM 684 O O . HIS A 1 91 ? -31.838 -33.751 -9.039 1.00 36.91 91 HIS A O 1
ATOM 690 N N . PRO A 1 92 ? -29.881 -34.287 -8.076 1.00 39.97 92 PRO A N 1
ATOM 691 C CA . PRO A 1 92 ? -30.117 -35.724 -8.139 1.00 39.97 92 PRO A CA 1
ATOM 692 C C . PRO A 1 92 ? -30.931 -36.195 -6.922 1.00 39.97 92 PRO A C 1
ATOM 694 O O . PRO A 1 92 ? -30.504 -36.053 -5.778 1.00 39.97 92 PRO A O 1
ATOM 697 N N . MET A 1 93 ? -32.099 -36.790 -7.180 1.00 33.88 93 MET A N 1
ATOM 698 C CA . MET A 1 93 ? -32.831 -37.616 -6.218 1.00 33.88 93 MET A CA 1
ATOM 699 C C . MET A 1 93 ? -32.450 -39.086 -6.417 1.00 33.88 93 MET A C 1
ATOM 701 O O . MET A 1 93 ? -32.696 -39.648 -7.479 1.00 33.88 93 MET A O 1
ATOM 705 N N . HIS A 1 94 ? -31.962 -39.734 -5.361 1.00 35.72 94 HIS A N 1
ATOM 706 C CA . HIS A 1 94 ? -32.314 -41.123 -5.084 1.00 35.72 94 HIS A CA 1
ATOM 707 C C . HIS A 1 94 ? -32.711 -41.233 -3.614 1.00 35.72 94 HIS A C 1
ATOM 709 O O . HIS A 1 94 ? -31.979 -40.828 -2.714 1.00 35.72 94 HIS A O 1
ATOM 715 N N . ALA A 1 95 ? -33.927 -41.729 -3.409 1.00 34.72 95 ALA A N 1
ATOM 716 C CA . ALA A 1 95 ? -34.573 -41.910 -2.126 1.00 34.72 95 ALA A CA 1
ATOM 717 C C . ALA A 1 95 ? -34.295 -43.307 -1.562 1.00 34.72 95 ALA A C 1
ATOM 719 O O . ALA A 1 95 ? -34.311 -44.278 -2.312 1.00 34.72 95 ALA A O 1
ATOM 720 N N . THR A 1 96 ? -34.209 -43.404 -0.237 1.00 32.75 96 THR A N 1
ATOM 721 C CA . THR A 1 96 ? -34.814 -44.515 0.512 1.00 32.75 96 THR A CA 1
ATOM 722 C C . THR A 1 96 ? -35.222 -44.024 1.897 1.00 32.75 96 THR A C 1
ATOM 724 O O . THR A 1 96 ? -34.493 -43.285 2.552 1.00 32.75 96 THR A O 1
ATOM 727 N N . ALA A 1 97 ? -36.436 -44.398 2.284 1.00 35.84 97 ALA A N 1
ATOM 728 C CA . ALA A 1 97 ? -37.167 -43.955 3.460 1.00 35.84 97 ALA A CA 1
ATOM 729 C C . ALA A 1 97 ? -36.807 -44.743 4.732 1.00 35.84 97 ALA A C 1
ATOM 731 O O . ALA A 1 97 ? -36.531 -45.935 4.629 1.00 35.84 97 ALA A O 1
ATOM 732 N N . ALA A 1 98 ? -36.941 -44.115 5.912 1.00 30.14 98 ALA A N 1
ATOM 733 C CA . ALA A 1 98 ? -37.477 -44.745 7.130 1.00 30.14 98 ALA A CA 1
ATOM 734 C C . ALA A 1 98 ? -37.734 -43.739 8.284 1.00 30.14 98 ALA A C 1
ATOM 736 O O . ALA A 1 98 ? -36.820 -43.063 8.739 1.00 30.14 98 ALA A O 1
ATOM 737 N N . ALA A 1 99 ? -38.983 -43.775 8.770 1.00 32.31 99 ALA A N 1
ATO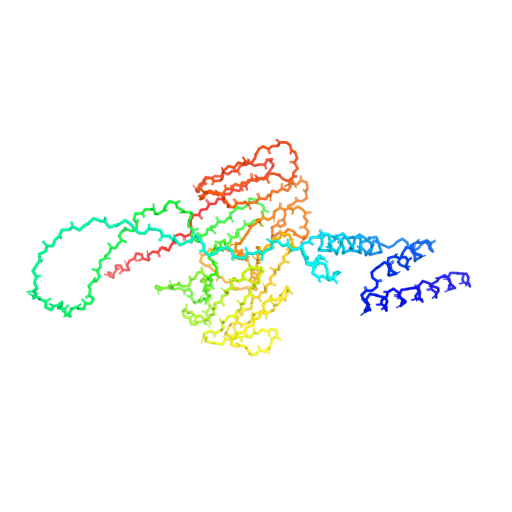M 738 C CA . ALA A 1 99 ? -39.516 -43.546 10.126 1.00 32.31 99 ALA A CA 1
ATOM 739 C C . ALA A 1 99 ? -39.502 -42.145 10.816 1.00 32.31 99 ALA A C 1
ATOM 741 O O . ALA A 1 99 ? -38.492 -41.446 10.815 1.00 32.31 99 ALA A O 1
ATOM 742 N N . PRO A 1 100 ? -40.621 -41.756 11.482 1.00 39.28 100 PRO A N 1
ATOM 743 C CA . PRO A 1 100 ? -40.784 -40.480 12.178 1.00 39.28 100 PRO A CA 1
ATOM 744 C C . PRO A 1 100 ? -40.536 -40.585 13.695 1.00 39.28 100 PRO A C 1
ATOM 746 O O . PRO A 1 100 ? -41.022 -41.504 14.351 1.00 39.28 100 PRO A O 1
ATOM 749 N N . GLY A 1 101 ? -39.874 -39.573 14.263 1.00 40.28 101 GLY A N 1
ATOM 750 C CA . GLY A 1 101 ? -39.913 -39.292 15.702 1.00 40.28 101 GLY A CA 1
ATOM 751 C C . GLY A 1 101 ? -38.556 -39.268 16.401 1.00 40.28 101 GLY A C 1
ATOM 752 O O . GLY A 1 101 ? -38.159 -40.255 17.003 1.00 40.28 101 GLY A O 1
ATOM 753 N N . ALA A 1 102 ? -37.894 -38.109 16.394 1.00 29.98 102 ALA A N 1
ATOM 754 C CA . ALA A 1 102 ? -37.010 -37.658 17.473 1.00 29.98 102 ALA A CA 1
ATOM 755 C C . ALA A 1 102 ? -36.682 -36.172 17.260 1.00 29.98 102 ALA A C 1
ATOM 757 O O . ALA A 1 102 ? -36.165 -35.785 16.213 1.00 29.98 102 ALA A O 1
ATOM 758 N N . ALA A 1 103 ? -37.013 -35.335 18.242 1.00 35.25 103 ALA A N 1
ATOM 759 C CA . ALA A 1 103 ? -36.594 -33.937 18.282 1.00 35.25 103 ALA A CA 1
ATOM 760 C C . ALA A 1 103 ? -35.056 -33.848 18.364 1.00 35.25 103 ALA A C 1
ATOM 762 O O . ALA A 1 103 ? -34.458 -34.631 19.107 1.00 35.25 103 ALA A O 1
ATOM 763 N N . PRO A 1 104 ? -34.391 -32.911 17.664 1.00 35.88 104 PRO A N 1
ATOM 764 C CA . PRO A 1 104 ? -32.965 -32.711 17.864 1.00 35.88 104 PRO A CA 1
ATOM 765 C C . PRO A 1 104 ? -32.716 -31.990 19.203 1.00 35.88 104 PRO A C 1
ATOM 767 O O . PRO A 1 104 ? -33.435 -31.041 19.534 1.00 35.88 104 PRO A O 1
ATOM 770 N N . PRO A 1 105 ? -31.713 -32.420 19.988 1.00 36.47 105 PRO A N 1
ATOM 771 C CA . PRO A 1 105 ? -31.374 -31.795 21.253 1.00 36.47 105 PRO A CA 1
ATOM 772 C C . PRO A 1 105 ? -30.652 -30.467 21.017 1.00 36.47 105 PRO A C 1
ATOM 774 O O . PRO A 1 105 ? -29.763 -30.347 20.174 1.00 36.47 105 PRO A O 1
ATOM 777 N N . VAL A 1 106 ? -31.014 -29.475 21.822 1.00 44.59 106 VAL A N 1
ATOM 778 C CA . VAL A 1 106 ? -30.229 -28.261 22.034 1.00 44.59 106 VAL A CA 1
ATOM 779 C C . VAL A 1 106 ? -29.059 -28.638 22.940 1.00 44.59 106 VAL A C 1
ATOM 781 O O . VAL A 1 106 ? -29.299 -28.971 24.094 1.00 44.59 106 VAL A O 1
ATOM 784 N N . HIS A 1 107 ? -27.812 -28.562 22.464 1.00 33.44 107 HIS A N 1
ATOM 785 C CA . HIS A 1 107 ? -26.652 -28.452 23.354 1.00 33.44 107 HIS A CA 1
ATOM 786 C C . HIS A 1 107 ? -25.531 -27.564 22.779 1.00 33.44 107 HIS A C 1
ATOM 788 O O . HIS A 1 107 ? -25.397 -27.446 21.561 1.00 33.44 107 HIS A O 1
ATOM 794 N N . PRO A 1 108 ? -24.780 -26.887 23.674 1.00 38.16 108 PRO A N 1
ATOM 795 C CA . PRO A 1 108 ? -23.968 -25.709 23.392 1.00 38.16 108 PRO A CA 1
ATOM 796 C C . PRO A 1 108 ? -22.509 -26.046 23.038 1.00 38.16 108 PRO A C 1
ATOM 798 O O . PRO A 1 108 ? -22.090 -27.198 23.042 1.00 38.16 108 PRO A O 1
ATOM 801 N N . ALA A 1 109 ? -21.755 -24.984 22.746 1.00 42.03 109 ALA A N 1
ATOM 802 C CA . ALA A 1 109 ? -20.331 -24.934 22.435 1.00 42.03 109 ALA A CA 1
ATOM 803 C C . ALA A 1 109 ? -19.443 -25.992 23.117 1.00 42.03 109 ALA A C 1
ATOM 805 O O . ALA A 1 109 ? -19.428 -26.123 24.340 1.00 42.03 109 ALA A O 1
ATOM 806 N N . ALA A 1 110 ? -18.574 -26.610 22.318 1.00 28.92 110 ALA A N 1
ATOM 807 C CA . ALA A 1 110 ? -17.309 -27.155 22.783 1.00 28.92 110 ALA A CA 1
ATOM 808 C C . ALA A 1 110 ? -16.238 -26.938 21.711 1.00 28.92 110 ALA A C 1
ATOM 810 O O . ALA A 1 110 ? -16.368 -27.379 20.569 1.00 28.92 110 ALA A O 1
ATOM 811 N N . ASN A 1 111 ? -15.187 -26.225 22.120 1.00 43.12 111 ASN A N 1
ATOM 812 C CA . ASN A 1 111 ? -13.896 -26.136 21.456 1.00 43.12 111 ASN A CA 1
ATOM 813 C C . ASN A 1 111 ? -13.495 -27.486 20.860 1.00 43.12 111 ASN A C 1
ATOM 815 O O . ASN A 1 111 ? -13.268 -28.449 21.589 1.00 43.12 111 ASN A O 1
ATOM 819 N N . SER A 1 112 ? -13.314 -27.525 19.548 1.00 30.62 112 SER A N 1
ATOM 820 C CA . SER A 1 112 ? -12.432 -28.500 18.927 1.00 30.62 112 SER A CA 1
ATOM 821 C C . SER A 1 112 ? -11.381 -27.725 18.166 1.00 30.62 112 SER A C 1
ATOM 823 O O . SER A 1 112 ? -11.671 -27.024 17.199 1.00 30.62 112 SER A O 1
ATOM 825 N N . LEU A 1 113 ? -10.169 -27.815 18.709 1.00 35.50 113 LEU A N 1
ATOM 826 C CA . LEU A 1 113 ? -8.903 -27.459 18.098 1.00 35.50 113 LEU A CA 1
ATOM 827 C C . LEU A 1 113 ? -8.850 -28.088 16.705 1.00 35.50 113 LEU A C 1
ATOM 829 O O . LEU A 1 113 ? -8.422 -29.229 16.539 1.00 35.50 113 LEU A O 1
ATOM 833 N N . LEU A 1 114 ? -9.311 -27.349 15.700 1.00 34.56 114 LEU A N 1
ATOM 834 C CA . 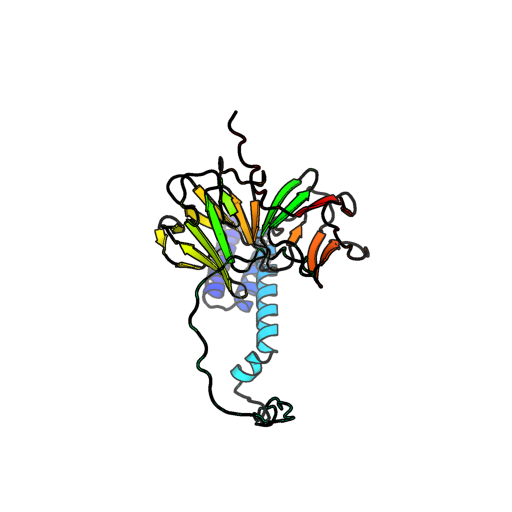LEU A 1 114 ? -8.947 -27.632 14.329 1.00 34.56 114 LEU A CA 1
ATOM 835 C C . LEU A 1 114 ? -7.484 -27.231 14.218 1.00 34.56 114 LEU A C 1
ATOM 837 O O . LEU A 1 114 ? -7.139 -26.064 14.058 1.00 34.56 114 LEU A O 1
ATOM 841 N N . ILE A 1 115 ? -6.624 -28.235 14.354 1.00 39.16 115 ILE A N 1
ATOM 842 C CA . ILE A 1 115 ? -5.381 -28.281 13.603 1.00 39.16 115 ILE A CA 1
ATOM 843 C C . ILE A 1 115 ? -5.805 -27.977 12.165 1.00 39.16 115 ILE A C 1
ATOM 845 O O . ILE A 1 115 ? -6.431 -28.814 11.511 1.00 39.16 115 ILE A O 1
ATOM 849 N N . GLU A 1 116 ? -5.573 -26.740 11.725 1.00 33.69 116 GLU A N 1
ATOM 850 C CA . GLU A 1 116 ? -5.703 -26.368 10.326 1.00 33.69 116 GLU A CA 1
ATOM 851 C C . GLU A 1 116 ? -4.756 -27.298 9.570 1.00 33.69 116 GLU A C 1
ATOM 853 O O . GLU A 1 116 ? -3.541 -27.111 9.544 1.00 33.69 116 GLU A O 1
ATOM 858 N N . SER A 1 117 ? -5.314 -28.362 8.990 1.00 34.50 117 SER A N 1
ATOM 859 C CA . SER A 1 117 ? -4.674 -29.012 7.854 1.00 34.50 117 SER A CA 1
ATOM 860 C C . SER A 1 117 ? -4.365 -27.889 6.865 1.00 34.50 117 SER A C 1
ATOM 862 O O . SER A 1 117 ? -5.261 -27.067 6.648 1.00 34.50 117 SER A O 1
ATOM 864 N N . PRO A 1 118 ? -3.138 -27.783 6.322 1.00 38.56 118 PRO A N 1
ATOM 865 C CA . PRO A 1 118 ? -2.761 -26.667 5.471 1.00 38.56 118 PRO A CA 1
ATOM 866 C C . PRO A 1 118 ? -3.696 -26.665 4.265 1.00 38.56 118 PRO A C 1
ATOM 868 O O . PRO A 1 118 ? -3.542 -27.445 3.326 1.00 38.56 118 PRO A O 1
ATOM 871 N N . GLY A 1 119 ? -4.718 -25.811 4.325 1.00 38.56 119 GLY A N 1
ATOM 872 C CA . GLY A 1 119 ? -5.518 -25.468 3.170 1.00 38.56 119 GLY A CA 1
ATOM 873 C C . GLY A 1 119 ? -4.538 -24.990 2.114 1.00 38.56 119 GLY A C 1
ATOM 874 O O . GLY A 1 119 ? -3.630 -24.224 2.423 1.00 38.56 119 GLY A O 1
ATOM 875 N N . ASN A 1 120 ? -4.690 -25.514 0.907 1.00 51.44 120 ASN A N 1
ATOM 876 C CA . ASN A 1 120 ? -3.766 -25.467 -0.223 1.00 51.44 120 ASN A CA 1
ATOM 877 C C . ASN A 1 120 ? -3.549 -24.044 -0.804 1.00 51.44 120 ASN A C 1
ATOM 879 O O . ASN A 1 120 ? -3.629 -23.836 -2.011 1.00 51.44 120 ASN A O 1
ATOM 883 N N . GLY A 1 121 ? -3.360 -23.036 0.048 1.00 75.19 121 GLY A N 1
ATOM 884 C CA . GLY A 1 121 ? -3.325 -21.622 -0.287 1.00 75.19 121 GLY A CA 1
ATOM 885 C C . GLY A 1 121 ? -2.296 -20.867 0.546 1.00 75.19 121 GLY A C 1
ATOM 886 O O . GLY A 1 121 ? -1.953 -21.234 1.667 1.00 75.19 121 GLY A O 1
ATOM 887 N N . LEU A 1 122 ? -1.782 -19.785 -0.029 1.00 88.62 122 LEU A N 1
ATOM 888 C CA . LEU A 1 122 ? -0.762 -18.953 0.600 1.00 88.62 122 LEU A CA 1
ATOM 889 C C . LEU A 1 122 ? -1.257 -18.349 1.934 1.00 88.62 122 LEU A C 1
ATOM 891 O O . LEU A 1 122 ? -2.452 -18.058 2.073 1.00 88.62 122 LEU A O 1
ATOM 895 N N . PRO A 1 123 ? -0.350 -18.044 2.879 1.00 92.88 123 PRO A N 1
ATOM 896 C CA . PRO A 1 123 ? -0.657 -17.276 4.084 1.00 92.88 123 PRO A CA 1
ATOM 897 C C . PRO A 1 123 ? -1.251 -15.896 3.776 1.00 92.88 123 PRO A C 1
ATOM 899 O O . PRO A 1 123 ? -0.860 -15.230 2.815 1.00 92.88 123 PRO A O 1
ATOM 902 N N . ARG A 1 124 ? -2.173 -15.419 4.621 1.00 92.75 124 ARG A N 1
ATOM 903 C CA . ARG A 1 124 ? -2.781 -14.078 4.472 1.00 92.75 124 ARG A CA 1
ATOM 904 C C . ARG A 1 124 ? -1.812 -12.931 4.759 1.00 92.75 124 ARG A C 1
ATOM 906 O O . ARG A 1 124 ? -2.005 -11.840 4.223 1.00 92.75 124 ARG A O 1
ATOM 913 N N . ARG A 1 125 ? -0.820 -13.181 5.618 1.00 95.06 125 ARG A N 1
ATOM 914 C CA . ARG A 1 125 ? 0.215 -12.233 6.042 1.00 95.06 125 ARG A CA 1
ATOM 915 C C . ARG A 1 125 ? 1.563 -12.765 5.585 1.00 95.06 125 ARG A C 1
ATOM 917 O O . ARG A 1 125 ? 1.976 -13.850 5.992 1.00 95.06 125 ARG A O 1
ATOM 924 N N . LEU A 1 126 ? 2.229 -12.003 4.736 1.00 95.69 126 LEU A N 1
ATOM 925 C CA . LEU A 1 126 ? 3.518 -12.365 4.167 1.00 95.69 126 LEU A CA 1
ATOM 926 C C . LEU A 1 126 ? 4.505 -11.231 4.411 1.00 95.69 126 LEU A C 1
ATOM 928 O O . LEU A 1 126 ? 4.151 -10.061 4.310 1.00 95.69 126 LEU A O 1
ATOM 932 N N . VAL A 1 127 ? 5.751 -11.565 4.710 1.00 96.75 127 VAL A N 1
ATOM 933 C CA . VAL A 1 127 ? 6.843 -10.595 4.760 1.00 96.75 127 VAL A CA 1
ATOM 934 C C . VAL A 1 127 ? 7.638 -10.726 3.475 1.00 96.75 127 VAL A C 1
ATOM 936 O O . VAL A 1 127 ? 8.221 -11.778 3.223 1.00 96.75 127 VAL A O 1
ATOM 939 N N . LEU A 1 128 ? 7.670 -9.662 2.679 1.00 97.06 128 LEU A N 1
ATOM 940 C CA . LEU A 1 128 ? 8.540 -9.540 1.514 1.00 97.06 128 LEU A CA 1
ATOM 941 C C . LEU A 1 128 ? 9.794 -8.776 1.928 1.00 97.06 128 LEU A C 1
ATOM 943 O O . LEU A 1 128 ? 9.710 -7.642 2.401 1.00 97.06 128 LEU A O 1
ATOM 947 N N . ARG A 1 129 ? 10.956 -9.391 1.735 1.00 96.88 129 ARG A N 1
ATOM 948 C CA . ARG A 1 129 ? 12.262 -8.761 1.937 1.00 96.88 129 ARG A CA 1
ATOM 949 C C . ARG A 1 129 ? 12.947 -8.620 0.596 1.00 96.88 129 ARG A C 1
ATOM 951 O O . ARG A 1 129 ? 12.985 -9.582 -0.167 1.00 96.88 129 ARG A O 1
ATOM 958 N N . ILE A 1 130 ? 13.474 -7.437 0.331 1.00 96.19 130 ILE A N 1
ATOM 959 C CA . ILE A 1 130 ? 14.209 -7.125 -0.887 1.00 96.19 130 ILE A CA 1
ATOM 960 C C . ILE A 1 130 ? 15.535 -6.505 -0.468 1.00 96.19 130 ILE A C 1
ATOM 962 O O . ILE A 1 130 ? 15.557 -5.474 0.214 1.00 96.19 130 ILE A O 1
ATOM 966 N N . ASP A 1 131 ? 16.630 -7.137 -0.873 1.00 94.44 131 ASP A N 1
ATOM 967 C CA . ASP A 1 131 ? 17.969 -6.705 -0.490 1.00 94.44 131 ASP A CA 1
ATOM 968 C C . ASP A 1 131 ? 18.251 -5.306 -1.057 1.00 94.44 131 ASP A C 1
ATOM 970 O O . ASP A 1 131 ? 17.927 -4.996 -2.202 1.00 94.44 131 ASP A O 1
ATOM 974 N N . GLY A 1 132 ? 18.793 -4.421 -0.216 1.00 92.94 132 GLY A N 1
ATOM 975 C CA . GLY A 1 132 ? 19.061 -3.024 -0.576 1.00 92.94 132 GLY A CA 1
ATOM 976 C C . GLY A 1 132 ? 17.828 -2.113 -0.684 1.00 92.94 132 GLY A C 1
ATOM 977 O O . GLY A 1 132 ? 17.998 -0.907 -0.845 1.00 92.94 132 GLY A O 1
ATOM 978 N N . VAL A 1 133 ? 16.603 -2.642 -0.555 1.00 95.06 133 VAL A N 1
ATOM 979 C CA . VAL A 1 133 ? 15.354 -1.857 -0.651 1.00 95.06 133 VAL A CA 1
ATOM 980 C C . VAL A 1 133 ? 14.597 -1.832 0.673 1.00 95.06 133 VAL A C 1
ATOM 982 O O . VAL A 1 133 ? 14.182 -0.767 1.127 1.00 95.06 133 VAL A O 1
ATOM 985 N N . GLY A 1 134 ? 14.429 -2.989 1.318 1.00 94.38 134 GLY A N 1
ATOM 986 C CA . GLY A 1 134 ? 13.821 -3.086 2.642 1.00 94.38 134 GLY A CA 1
ATOM 987 C C . GLY A 1 134 ? 12.791 -4.202 2.791 1.00 94.38 134 GLY A C 1
ATOM 988 O O . GLY A 1 134 ? 12.732 -5.152 2.009 1.00 94.38 134 GLY A O 1
ATOM 989 N N . THR A 1 135 ? 11.986 -4.075 3.846 1.00 95.94 135 THR A N 1
ATOM 990 C CA . THR A 1 135 ? 10.976 -5.059 4.251 1.00 95.94 135 THR A CA 1
ATOM 991 C C . THR A 1 135 ? 9.575 -4.480 4.099 1.00 95.94 135 THR A C 1
ATOM 993 O O . THR A 1 135 ? 9.323 -3.343 4.498 1.00 95.94 135 THR A O 1
ATOM 996 N N . PHE A 1 136 ? 8.663 -5.291 3.566 1.00 97.19 136 PHE A N 1
ATOM 997 C CA . PHE A 1 136 ? 7.264 -4.959 3.320 1.00 97.19 136 PHE A CA 1
ATOM 998 C C . PHE A 1 136 ? 6.358 -6.025 3.938 1.00 97.19 136 PHE A C 1
ATOM 1000 O O . PHE A 1 136 ? 6.655 -7.220 3.871 1.00 97.19 136 PHE A O 1
ATOM 1007 N N . LEU A 1 137 ? 5.234 -5.597 4.514 1.00 97.31 137 LEU A N 1
ATOM 1008 C CA . LEU A 1 137 ? 4.195 -6.501 5.016 1.00 97.31 137 LEU A CA 1
ATOM 1009 C C . LEU A 1 137 ? 3.095 -6.607 3.972 1.00 97.31 137 LEU A C 1
ATOM 1011 O O . LEU A 1 137 ? 2.470 -5.603 3.663 1.00 97.31 137 LEU A O 1
ATOM 1015 N N . LEU A 1 138 ? 2.846 -7.794 3.443 1.00 97.12 138 LEU A N 1
ATOM 1016 C CA . LEU A 1 138 ? 1.838 -8.053 2.425 1.00 97.12 138 LEU A CA 1
ATOM 1017 C C . LEU A 1 138 ? 0.610 -8.669 3.097 1.00 97.12 138 LEU A C 1
ATOM 1019 O O . LEU A 1 138 ? 0.693 -9.733 3.713 1.00 97.12 138 LEU A O 1
ATOM 1023 N N . LEU A 1 139 ? -0.526 -7.987 2.973 1.00 96.94 139 LEU A N 1
ATOM 1024 C CA . LEU A 1 139 ? -1.819 -8.395 3.513 1.00 96.94 139 LEU A CA 1
ATOM 1025 C C . LEU A 1 139 ? -2.766 -8.687 2.350 1.00 96.94 139 LEU A C 1
ATOM 1027 O O . LEU A 1 139 ? -3.104 -7.786 1.588 1.00 96.94 139 LEU A O 1
ATOM 1031 N N . ARG A 1 140 ? -3.166 -9.953 2.201 1.00 94.44 140 ARG A N 1
ATOM 1032 C CA . ARG A 1 140 ? -3.915 -10.447 1.026 1.00 94.44 140 ARG A CA 1
ATOM 1033 C C . ARG A 1 140 ? -5.438 -10.405 1.168 1.00 94.44 140 ARG A C 1
ATOM 1035 O O . ARG A 1 140 ? -6.155 -10.550 0.183 1.00 94.44 140 ARG A O 1
ATOM 1042 N N . GLY A 1 141 ? -5.944 -10.246 2.389 1.00 93.00 141 GLY A N 1
ATOM 1043 C CA . GLY A 1 141 ? -7.383 -10.263 2.649 1.00 93.00 141 GLY A CA 1
ATOM 1044 C C . GLY A 1 141 ? -8.102 -9.034 2.089 1.00 93.00 141 GLY A C 1
ATOM 1045 O O . GLY A 1 141 ? -7.576 -7.928 2.154 1.00 93.00 141 GLY A O 1
ATOM 1046 N N . ASP A 1 142 ? -9.343 -9.216 1.628 1.00 94.81 142 ASP A N 1
ATOM 1047 C CA . ASP A 1 142 ? -10.228 -8.094 1.271 1.00 94.81 142 ASP A CA 1
ATOM 1048 C C . ASP A 1 142 ? -10.624 -7.256 2.491 1.00 94.81 142 ASP A C 1
ATOM 1050 O O . ASP A 1 142 ? -11.045 -6.115 2.362 1.00 94.81 142 ASP A O 1
ATOM 1054 N N . ARG A 1 143 ? -10.499 -7.815 3.696 1.00 96.56 143 ARG A N 1
ATOM 1055 C CA . ARG A 1 143 ? -10.710 -7.105 4.955 1.00 96.56 143 ARG A CA 1
ATOM 1056 C C . ARG A 1 143 ? -9.442 -7.192 5.782 1.00 96.56 143 ARG A C 1
ATOM 1058 O O . ARG A 1 143 ? -9.047 -8.282 6.183 1.00 96.56 143 ARG A O 1
ATOM 1065 N N . VAL A 1 144 ? -8.838 -6.040 6.036 1.00 97.25 144 VAL A N 1
ATOM 1066 C CA . VAL A 1 144 ? -7.608 -5.887 6.809 1.00 97.25 144 VAL A CA 1
ATOM 1067 C C . VAL A 1 144 ? -7.923 -5.118 8.078 1.00 97.25 144 VAL A C 1
ATOM 1069 O O . VAL A 1 144 ? -8.295 -3.950 8.041 1.00 97.25 144 VAL A O 1
ATOM 1072 N N . THR A 1 145 ? -7.782 -5.773 9.218 1.00 97.25 145 THR A N 1
ATOM 1073 C CA . THR A 1 145 ? -7.980 -5.158 10.532 1.00 97.25 145 THR A CA 1
ATOM 1074 C C . THR A 1 145 ? -6.697 -4.493 11.027 1.00 97.25 145 THR A C 1
ATOM 1076 O O . THR A 1 145 ? -5.609 -5.051 10.898 1.00 97.25 145 THR A O 1
ATOM 1079 N N . ILE A 1 146 ? -6.826 -3.298 11.604 1.00 97.31 146 ILE A N 1
ATOM 1080 C CA . ILE A 1 146 ? -5.729 -2.522 12.189 1.00 97.31 146 ILE A CA 1
ATOM 1081 C C . ILE A 1 146 ? -5.991 -2.376 13.683 1.00 97.31 146 ILE A C 1
ATOM 1083 O O . ILE A 1 146 ? -7.085 -1.975 14.091 1.00 97.31 146 ILE A O 1
ATOM 1087 N N . GLY A 1 147 ? -4.990 -2.664 14.506 1.00 95.62 147 GLY A N 1
ATOM 1088 C CA . GLY A 1 147 ? -5.144 -2.586 15.952 1.00 95.62 147 GLY A CA 1
ATOM 1089 C C . GLY A 1 147 ? -3.834 -2.674 16.710 1.00 95.62 147 GLY A C 1
ATOM 1090 O O . GLY A 1 147 ? -2.750 -2.704 16.127 1.00 95.62 147 GLY A O 1
ATOM 1091 N N . ARG A 1 148 ? -3.947 -2.677 18.035 1.00 95.00 148 ARG A N 1
ATOM 1092 C CA . ARG A 1 148 ? -2.805 -2.738 18.947 1.00 95.00 148 ARG A CA 1
ATOM 1093 C C . ARG A 1 148 ? -2.068 -4.078 18.858 1.00 95.00 148 ARG A C 1
ATOM 1095 O O . ARG A 1 148 ? -2.691 -5.134 18.914 1.00 95.00 148 ARG A O 1
ATOM 1102 N N . ALA A 1 149 ? -0.740 -4.015 18.804 1.00 93.06 149 ALA A N 1
ATOM 1103 C CA . ALA A 1 149 ? 0.149 -5.157 18.994 1.00 93.06 149 ALA A CA 1
ATOM 1104 C C . ALA A 1 149 ? 0.220 -5.565 20.476 1.00 93.06 149 ALA A C 1
ATOM 1106 O O . ALA A 1 149 ? 0.287 -4.709 21.360 1.00 93.06 149 ALA A O 1
ATOM 1107 N N . GLY A 1 150 ? 0.250 -6.865 20.761 1.00 88.12 150 GLY A N 1
ATOM 1108 C CA . GLY A 1 150 ? 0.384 -7.377 22.125 1.00 88.12 150 GLY A CA 1
ATOM 1109 C C . GLY A 1 150 ? -0.072 -8.829 22.274 1.00 88.12 150 GLY A C 1
ATOM 1110 O O . GLY A 1 150 ? -0.521 -9.438 21.301 1.00 88.12 150 GLY A O 1
ATOM 1111 N N . PRO A 1 151 ? 0.026 -9.401 23.487 1.00 83.62 151 PRO A N 1
ATOM 1112 C CA . PRO A 1 151 ? -0.462 -10.748 23.756 1.00 83.62 151 PRO A CA 1
ATOM 1113 C C . PRO A 1 151 ? -1.947 -10.873 23.395 1.00 83.62 151 PRO A C 1
ATOM 1115 O O . PRO A 1 151 ? -2.761 -10.071 23.843 1.00 83.62 151 PRO A O 1
ATOM 1118 N N . GLY A 1 152 ? -2.289 -11.864 22.570 1.00 82.12 152 GLY A N 1
ATOM 1119 C CA . GLY A 1 152 ? -3.665 -12.083 22.112 1.00 82.12 152 GLY A CA 1
ATOM 1120 C C . GLY A 1 152 ? -4.152 -11.123 21.020 1.00 82.12 152 GLY A C 1
ATOM 1121 O O . GLY A 1 152 ? -5.325 -11.187 20.658 1.00 82.12 152 GLY A O 1
ATOM 1122 N N . ALA A 1 153 ? -3.291 -10.260 20.465 1.00 86.44 153 ALA A N 1
ATOM 1123 C CA . ALA A 1 153 ? -3.671 -9.389 19.356 1.00 86.44 153 ALA A CA 1
ATOM 1124 C C . ALA A 1 153 ? -4.187 -10.206 18.158 1.00 86.44 153 ALA A C 1
ATOM 1126 O O . ALA A 1 153 ? -3.588 -11.200 17.744 1.00 86.44 153 ALA A O 1
ATOM 1127 N N . THR A 1 154 ? -5.325 -9.782 17.598 1.00 89.38 154 THR A N 1
ATOM 1128 C CA . THR A 1 154 ? -5.981 -10.484 16.478 1.00 89.38 154 THR A CA 1
ATOM 1129 C C . THR A 1 154 ? -5.982 -9.700 15.170 1.00 89.38 154 THR A C 1
ATOM 1131 O O . THR A 1 154 ? -6.448 -10.239 14.161 1.00 89.38 154 THR A O 1
ATOM 1134 N N . ALA A 1 155 ? -5.476 -8.462 15.190 1.00 94.31 155 ALA A N 1
ATOM 1135 C CA . ALA A 1 155 ? -5.426 -7.586 14.029 1.00 94.31 155 ALA A CA 1
ATOM 1136 C C . ALA A 1 155 ? -4.465 -8.117 12.952 1.00 94.31 155 ALA A C 1
ATOM 1138 O O . ALA A 1 155 ? -3.455 -8.748 13.250 1.00 94.31 155 ALA A O 1
ATOM 1139 N N . ASP A 1 156 ? -4.763 -7.842 11.685 1.00 95.31 156 ASP A N 1
ATOM 1140 C CA . ASP A 1 156 ? -3.887 -8.202 10.563 1.00 95.31 156 ASP A CA 1
ATOM 1141 C C . ASP A 1 156 ? -2.661 -7.277 10.505 1.00 95.31 156 ASP A C 1
ATOM 1143 O O . ASP A 1 156 ? -1.525 -7.728 10.311 1.00 95.31 156 ASP A O 1
ATOM 1147 N N . LEU A 1 157 ? -2.895 -5.981 10.733 1.00 96.06 157 LEU A N 1
ATOM 1148 C CA . LEU A 1 157 ? -1.881 -4.958 10.944 1.00 96.06 157 LEU A CA 1
ATOM 1149 C C . LEU A 1 157 ? -1.826 -4.580 12.427 1.00 96.06 157 LEU A C 1
ATOM 1151 O O . LEU A 1 157 ? -2.639 -3.806 12.935 1.00 96.06 157 LEU A O 1
ATOM 1155 N N . GLU A 1 158 ? -0.830 -5.130 13.106 1.00 95.31 158 GLU A N 1
ATOM 1156 C CA . GLU A 1 158 ? -0.573 -4.900 14.522 1.00 95.31 158 GLU A CA 1
ATOM 1157 C C . GLU A 1 158 ? 0.413 -3.743 14.693 1.00 95.31 158 GLU A C 1
ATOM 1159 O O . GLU A 1 158 ? 1.540 -3.796 14.195 1.00 95.31 158 GLU A O 1
ATOM 1164 N N . LEU A 1 159 ? -0.009 -2.700 15.403 1.00 95.06 159 LEU A N 1
ATOM 1165 C CA . LEU A 1 159 ? 0.772 -1.491 15.641 1.00 95.06 159 LEU A CA 1
ATOM 1166 C C . LEU A 1 159 ? 1.119 -1.368 17.125 1.00 95.06 159 LEU A C 1
ATOM 1168 O O . LEU A 1 159 ? 0.247 -1.474 17.988 1.00 95.06 159 LEU A O 1
ATOM 1172 N N . PHE A 1 160 ? 2.382 -1.085 17.436 1.00 93.81 160 PHE A N 1
ATOM 1173 C CA . PHE A 1 160 ? 2.816 -0.778 18.802 1.00 93.81 160 PHE A CA 1
ATOM 1174 C C . PHE A 1 160 ? 2.422 0.658 19.169 1.00 93.81 160 PHE A C 1
ATOM 1176 O O . PHE A 1 160 ? 3.241 1.577 19.154 1.00 93.81 160 PHE A O 1
ATOM 1183 N N . ALA A 1 161 ? 1.138 0.854 19.449 1.00 92.69 161 ALA A N 1
ATOM 1184 C CA . ALA A 1 161 ? 0.549 2.136 19.800 1.00 92.69 161 ALA A CA 1
ATOM 1185 C C . ALA A 1 161 ? -0.645 1.953 20.746 1.00 92.69 161 ALA A C 1
ATOM 1187 O O . ALA A 1 161 ? -1.179 0.854 20.893 1.00 92.69 161 ALA A O 1
ATOM 1188 N N . ASP A 1 162 ? -1.067 3.051 21.370 1.00 91.88 162 ASP A N 1
ATOM 1189 C CA . ASP A 1 162 ? -2.258 3.093 22.217 1.00 91.88 162 ASP A CA 1
ATOM 1190 C C . ASP A 1 162 ? -3.524 3.120 21.348 1.00 91.88 162 ASP A C 1
ATOM 1192 O O . ASP A 1 162 ? -4.044 4.179 20.992 1.00 91.88 162 ASP A O 1
ATOM 1196 N N . LEU A 1 163 ? -3.929 1.928 20.911 1.00 94.38 163 LEU A N 1
ATOM 1197 C CA . LEU A 1 163 ? -5.109 1.656 20.099 1.00 94.38 163 LEU A CA 1
ATOM 1198 C C . LEU A 1 163 ? -5.952 0.561 20.763 1.00 94.38 163 LEU A C 1
ATOM 1200 O O . LEU A 1 163 ? -5.453 -0.229 21.570 1.00 94.38 163 LEU A O 1
ATOM 1204 N N . SER A 1 164 ? -7.208 0.439 20.346 1.00 93.44 164 SER A N 1
ATOM 1205 C CA . SER A 1 164 ? -7.987 -0.769 20.622 1.00 93.44 164 SER A CA 1
ATOM 1206 C C . SER A 1 164 ? -7.429 -1.984 19.863 1.00 93.44 164 SER A C 1
ATOM 1208 O O . SER A 1 164 ? -6.713 -1.852 18.865 1.00 93.44 164 SER A O 1
ATOM 1210 N N . GLU A 1 165 ? -7.792 -3.195 20.297 1.00 92.38 165 GLU A N 1
ATOM 1211 C CA . GLU A 1 165 ? -7.404 -4.447 19.618 1.00 92.38 165 GLU A CA 1
ATOM 1212 C C . GLU A 1 165 ? -7.850 -4.488 18.153 1.00 92.38 165 GLU A C 1
ATOM 1214 O O . GLU A 1 165 ? -7.169 -5.058 17.305 1.00 92.38 165 GLU A O 1
ATOM 1219 N N . ARG A 1 166 ? -8.986 -3.851 17.852 1.00 93.75 166 ARG A N 1
ATOM 1220 C CA . ARG A 1 166 ? -9.506 -3.632 16.502 1.00 93.75 166 ARG A CA 1
ATOM 1221 C C . ARG A 1 166 ? -9.936 -2.182 16.383 1.00 93.75 166 ARG A C 1
ATOM 1223 O O . ARG A 1 166 ? -11.091 -1.858 16.609 1.00 93.75 166 ARG A O 1
ATOM 1230 N N . GLN A 1 167 ? -8.996 -1.297 16.087 1.00 95.94 167 GLN A N 1
ATOM 1231 C CA . GLN A 1 167 ? -9.256 0.137 15.993 1.00 95.94 167 GLN A CA 1
ATOM 1232 C C . GLN A 1 167 ? -10.032 0.500 14.725 1.00 95.94 167 GLN A C 1
ATOM 1234 O O . GLN A 1 167 ? -10.963 1.307 14.761 1.00 95.94 167 GLN A O 1
ATOM 1239 N N . ALA A 1 168 ? -9.612 -0.075 13.600 1.00 97.56 168 ALA A N 1
ATOM 1240 C CA . ALA A 1 168 ? -10.148 0.215 12.281 1.00 97.56 168 ALA A CA 1
ATOM 1241 C C . ALA A 1 168 ? -10.051 -1.017 11.381 1.00 97.56 168 ALA A C 1
ATOM 1243 O O . ALA A 1 168 ? -9.315 -1.966 11.662 1.00 97.56 168 ALA A O 1
ATOM 1244 N N . GLN A 1 169 ? -10.780 -0.985 10.275 1.00 97.94 169 GLN A N 1
ATOM 1245 C CA . GLN A 1 169 ? -10.714 -1.985 9.226 1.00 97.94 169 GLN A CA 1
ATOM 1246 C C . GLN A 1 169 ? -10.606 -1.292 7.874 1.00 97.94 169 GLN A C 1
ATOM 1248 O O . GLN A 1 169 ? -11.312 -0.325 7.614 1.00 97.94 169 GLN A O 1
ATOM 1253 N N . ILE A 1 170 ? -9.735 -1.800 7.015 1.00 98.19 170 ILE A N 1
ATOM 1254 C CA . ILE A 1 170 ? -9.707 -1.459 5.601 1.00 98.19 170 ILE A CA 1
ATOM 1255 C C . ILE A 1 170 ? -10.418 -2.565 4.834 1.00 98.19 170 ILE A C 1
ATOM 1257 O O . ILE A 1 170 ? -10.149 -3.746 5.055 1.00 98.19 170 ILE A O 1
ATOM 1261 N N . ILE A 1 171 ? -11.334 -2.180 3.956 1.00 98.31 171 ILE A N 1
ATOM 1262 C CA . ILE A 1 171 ? -12.187 -3.084 3.193 1.00 98.31 171 ILE A CA 1
ATOM 1263 C C . ILE A 1 171 ? -11.967 -2.794 1.714 1.00 98.31 171 ILE A C 1
ATOM 1265 O O . ILE A 1 171 ? -12.247 -1.692 1.253 1.00 98.31 171 ILE A O 1
ATOM 1269 N N . ARG A 1 172 ? -11.480 -3.782 0.969 1.00 96.88 172 ARG A N 1
ATOM 1270 C CA . ARG A 1 172 ? -11.452 -3.762 -0.489 1.00 96.88 172 ARG A CA 1
ATOM 1271 C C . ARG A 1 172 ? -12.814 -4.198 -1.022 1.00 96.88 172 ARG A C 1
ATOM 1273 O O . ARG A 1 172 ? -13.347 -5.225 -0.603 1.00 96.88 172 ARG A O 1
ATOM 1280 N N . SER A 1 173 ? -13.364 -3.431 -1.955 1.00 95.38 173 SER A N 1
ATOM 1281 C CA . SER A 1 173 ? -14.581 -3.771 -2.689 1.00 95.38 173 SER A CA 1
ATOM 1282 C C . SER A 1 173 ? -14.376 -3.436 -4.163 1.00 95.38 173 SER A C 1
ATOM 1284 O O . SER A 1 173 ? -14.303 -2.269 -4.538 1.00 95.38 173 SER A O 1
ATOM 1286 N N . GLY A 1 174 ? -14.211 -4.472 -4.990 1.00 92.00 174 GLY A N 1
ATOM 1287 C CA . GLY A 1 174 ? -13.792 -4.298 -6.379 1.00 92.00 174 GLY A CA 1
ATOM 1288 C C . GLY A 1 174 ? -12.418 -3.631 -6.459 1.00 92.00 174 GLY A C 1
ATOM 1289 O O . GLY A 1 174 ? -11.437 -4.152 -5.927 1.00 92.00 174 GLY A O 1
ATOM 1290 N N . GLU A 1 175 ? -12.362 -2.469 -7.104 1.00 92.19 175 GLU A N 1
ATOM 1291 C CA . GLU A 1 175 ? -11.136 -1.678 -7.266 1.00 92.19 175 GLU A CA 1
ATOM 1292 C C . GLU A 1 175 ? -10.919 -0.656 -6.141 1.00 92.19 175 GLU A C 1
ATOM 1294 O O . GLU A 1 175 ? -9.836 -0.075 -6.014 1.00 92.19 175 GLU A O 1
ATOM 1299 N N . ASP A 1 176 ? -11.926 -0.464 -5.290 1.00 96.25 176 ASP A N 1
ATOM 1300 C CA . ASP A 1 176 ? -11.952 0.561 -4.260 1.00 96.25 176 ASP A CA 1
ATOM 1301 C C . ASP A 1 176 ? -11.584 0.036 -2.879 1.00 96.25 176 ASP A C 1
ATOM 1303 O O . ASP A 1 176 ? -11.752 -1.140 -2.551 1.00 96.25 176 ASP A O 1
ATOM 1307 N N . TYR A 1 177 ? -11.070 0.946 -2.054 1.00 98.19 177 TYR A N 1
ATOM 1308 C CA . TYR A 1 177 ? -10.725 0.680 -0.667 1.00 98.19 177 TYR A CA 1
ATOM 1309 C C . TYR A 1 177 ? -11.487 1.636 0.228 1.00 98.19 177 TYR A C 1
ATOM 1311 O O . TYR A 1 177 ? -11.493 2.840 0.004 1.00 98.19 177 TYR A O 1
ATOM 1319 N N . PHE A 1 178 ? -12.075 1.099 1.281 1.00 98.25 178 PHE A N 1
ATOM 1320 C CA . PHE A 1 178 ? -12.788 1.852 2.293 1.00 98.25 178 PHE A CA 1
ATOM 1321 C C . PHE A 1 178 ? -12.097 1.681 3.634 1.00 98.25 178 PHE A C 1
ATOM 1323 O O . PHE A 1 178 ? -11.523 0.628 3.910 1.00 98.25 178 PHE A O 1
ATOM 1330 N N . ILE A 1 179 ? -12.179 2.693 4.487 1.00 98.19 179 ILE A N 1
ATOM 1331 C CA . ILE A 1 179 ? -11.826 2.5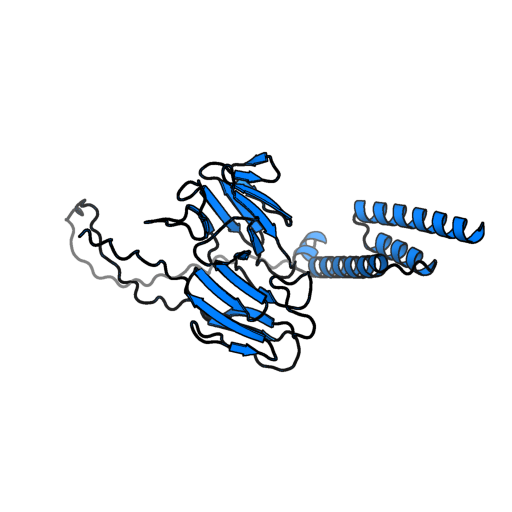80 5.897 1.00 98.19 179 ILE A CA 1
ATOM 1332 C C . ILE A 1 179 ? -13.090 2.645 6.744 1.00 98.19 179 ILE A C 1
ATOM 1334 O O . ILE A 1 179 ? -13.915 3.535 6.560 1.00 98.19 179 ILE A O 1
ATOM 1338 N N . ALA A 1 180 ? -13.220 1.711 7.680 1.00 96.56 180 ALA A N 1
ATOM 1339 C CA . ALA A 1 180 ? -14.262 1.664 8.690 1.00 96.56 180 ALA A CA 1
ATOM 1340 C C . ALA A 1 180 ? -13.627 1.818 10.079 1.00 96.56 180 ALA A C 1
ATOM 1342 O O . ALA A 1 180 ? -12.758 1.030 10.466 1.00 96.56 180 ALA A O 1
ATOM 1343 N N . GLY A 1 181 ? -14.033 2.837 10.830 1.00 91.31 181 GLY A N 1
ATOM 1344 C CA . GLY A 1 181 ? -13.585 3.060 12.198 1.00 91.31 181 GLY A CA 1
ATOM 1345 C C . GLY A 1 181 ? -14.444 2.302 13.197 1.00 91.31 181 GLY A C 1
ATOM 1346 O O . GLY A 1 181 ? -15.635 2.558 13.297 1.00 91.31 181 GLY A O 1
ATOM 1347 N N . VAL A 1 182 ? -13.833 1.410 13.978 1.00 85.94 182 VAL A N 1
ATOM 1348 C CA . VAL A 1 182 ? -14.527 0.700 15.068 1.00 85.94 182 VAL A CA 1
ATOM 1349 C C . VAL A 1 182 ? -14.481 1.532 16.352 1.00 85.94 182 VAL A C 1
ATOM 1351 O O . VAL A 1 182 ? -15.468 1.630 17.072 1.00 85.94 182 VAL A O 1
ATOM 1354 N N . HIS A 1 183 ? -13.343 2.183 16.617 1.00 84.62 183 HIS A N 1
ATOM 1355 C CA . HIS A 1 183 ? -13.134 3.039 17.794 1.00 84.62 183 HIS A CA 1
ATOM 1356 C C . HIS A 1 183 ? -12.681 4.457 17.414 1.00 84.62 183 HIS A C 1
ATOM 1358 O O . HIS A 1 183 ? -11.889 5.089 18.115 1.00 84.62 183 HIS A O 1
ATOM 1364 N N . GLY A 1 184 ? -13.188 4.953 16.282 1.00 85.25 184 GLY A N 1
ATOM 1365 C CA . GLY A 1 184 ? -12.884 6.276 15.745 1.00 85.25 184 GLY A CA 1
ATOM 1366 C C . GLY A 1 184 ? -11.679 6.288 14.803 1.00 85.25 184 GLY A C 1
ATOM 1367 O O . GLY A 1 184 ? -10.596 5.783 15.116 1.00 85.25 184 GLY A O 1
ATOM 1368 N N . VAL A 1 185 ? -11.887 6.896 13.639 1.00 95.62 185 VAL A N 1
ATOM 1369 C CA . VAL A 1 185 ? -10.884 7.153 12.603 1.00 95.62 185 VAL A CA 1
ATOM 1370 C C . VAL A 1 185 ? -11.024 8.605 12.190 1.00 95.62 185 VAL A C 1
ATOM 1372 O O . VAL A 1 185 ? -12.135 9.126 12.093 1.00 95.62 185 VAL A O 1
ATOM 1375 N N . GLU A 1 186 ? -9.902 9.261 11.928 1.00 97.25 186 GLU A N 1
ATOM 1376 C CA . GLU A 1 186 ? -9.909 10.542 11.240 1.00 97.25 186 GLU A CA 1
ATOM 1377 C C . GLU A 1 186 ? -9.268 10.412 9.868 1.00 97.25 186 GLU A C 1
ATOM 1379 O O . GLU A 1 186 ? -8.147 9.922 9.741 1.00 97.25 186 GLU A O 1
ATOM 1384 N N . LEU A 1 187 ? -9.974 10.884 8.848 1.00 96.88 187 LEU A N 1
ATOM 1385 C CA . LEU A 1 187 ? -9.504 10.953 7.475 1.00 96.88 187 LEU A CA 1
ATOM 1386 C C . LEU A 1 187 ? -9.362 12.424 7.093 1.00 96.88 187 LEU A C 1
ATOM 1388 O O . LEU A 1 187 ? -10.313 13.195 7.224 1.00 96.88 187 LEU A O 1
ATOM 1392 N N . ALA A 1 188 ? -8.157 12.836 6.700 1.00 93.31 188 ALA A N 1
ATOM 1393 C CA . ALA A 1 188 ? -7.840 14.230 6.376 1.00 93.31 188 ALA A CA 1
ATOM 1394 C C . ALA A 1 188 ? -8.290 15.237 7.467 1.00 93.31 188 ALA A C 1
ATOM 1396 O O . ALA A 1 188 ? -8.746 16.342 7.176 1.00 93.31 188 ALA A O 1
ATOM 1397 N N . GLY A 1 189 ? -8.177 14.845 8.743 1.00 93.56 189 GLY A N 1
ATOM 1398 C CA . GLY A 1 189 ? -8.545 15.671 9.903 1.00 93.56 189 GLY A CA 1
ATOM 1399 C C . GLY A 1 189 ? -10.038 15.683 10.252 1.00 93.56 189 GLY A C 1
ATOM 1400 O O . GLY A 1 189 ? -10.438 16.393 11.172 1.00 93.56 189 GLY A O 1
ATOM 1401 N N . ARG A 1 190 ? -10.870 14.903 9.554 1.00 94.88 190 ARG A N 1
ATOM 1402 C CA . ARG A 1 190 ? -12.305 14.766 9.838 1.00 94.88 190 ARG A CA 1
ATOM 1403 C C . ARG A 1 190 ? -12.592 13.396 10.427 1.00 94.88 190 ARG A C 1
ATOM 1405 O O . ARG A 1 190 ? -12.142 12.394 9.881 1.00 94.88 190 ARG A O 1
ATOM 1412 N N . LYS A 1 191 ? -13.355 13.343 11.521 1.00 95.62 191 LYS A N 1
ATOM 1413 C CA . LYS A 1 191 ? -13.819 12.071 12.088 1.00 95.62 191 LYS A CA 1
ATOM 1414 C C . LYS A 1 191 ? -14.793 11.407 11.123 1.00 95.62 191 LYS A C 1
ATOM 1416 O O . LYS A 1 191 ? -15.728 12.055 10.660 1.00 95.62 191 LYS A O 1
ATOM 1421 N N . VAL A 1 192 ? -14.561 10.132 10.839 1.00 95.56 192 VAL A N 1
ATOM 1422 C CA . VAL A 1 192 ? -15.381 9.324 9.936 1.00 95.56 192 VAL A CA 1
ATOM 1423 C C . VAL A 1 192 ? -15.653 7.961 10.564 1.00 95.56 192 VAL A C 1
ATOM 1425 O O . VAL A 1 192 ? -14.792 7.391 11.236 1.00 95.56 192 VAL A O 1
ATOM 1428 N N . GLU A 1 193 ? -16.851 7.434 10.332 1.00 94.56 193 GLU A N 1
ATOM 1429 C CA . GLU A 1 193 ? -17.186 6.039 10.647 1.00 94.56 193 GLU A CA 1
ATOM 1430 C C . GLU A 1 193 ? -16.851 5.125 9.471 1.00 94.56 193 GLU A C 1
ATOM 1432 O O . GLU A 1 193 ? -16.283 4.055 9.663 1.00 94.56 193 GLU A O 1
ATOM 1437 N N . HIS A 1 194 ? -17.148 5.576 8.251 1.00 95.69 194 HIS A N 1
ATOM 1438 C CA . HIS A 1 194 ? -16.846 4.882 7.008 1.00 95.69 194 HIS A CA 1
ATOM 1439 C C . HIS A 1 194 ? -16.505 5.895 5.911 1.00 95.69 194 HIS A C 1
ATOM 1441 O O . HIS A 1 194 ? -17.200 6.903 5.771 1.00 95.69 194 HIS A O 1
ATOM 1447 N N . ALA A 1 195 ? -15.450 5.651 5.134 1.00 97.56 195 ALA A N 1
ATOM 1448 C CA . ALA A 1 195 ? -15.051 6.533 4.038 1.00 97.56 195 ALA A CA 1
ATOM 1449 C C . ALA A 1 195 ? -14.308 5.780 2.929 1.00 97.56 195 ALA A C 1
ATOM 1451 O O . ALA A 1 195 ? -13.575 4.830 3.205 1.00 97.56 195 ALA A O 1
ATOM 1452 N N . LEU A 1 196 ? -14.481 6.232 1.685 1.00 97.88 196 LEU A N 1
ATOM 1453 C CA . LEU A 1 196 ? -13.683 5.797 0.537 1.00 97.88 196 LEU A CA 1
ATOM 1454 C C . LEU A 1 196 ? -12.274 6.398 0.642 1.00 97.88 196 LEU A C 1
ATOM 1456 O O . LEU A 1 196 ? -12.144 7.601 0.855 1.00 97.88 196 LEU A O 1
ATOM 1460 N N . LEU A 1 197 ? -11.244 5.569 0.481 1.00 98.25 197 LEU A N 1
ATOM 1461 C CA . LEU A 1 197 ? -9.842 5.976 0.516 1.00 98.25 197 LEU A CA 1
ATOM 1462 C C . LEU A 1 197 ? -9.358 6.404 -0.870 1.00 98.25 197 LEU A C 1
ATOM 1464 O O . LEU A 1 197 ? -9.435 5.647 -1.840 1.00 98.25 197 LEU A O 1
ATOM 1468 N N . GLN A 1 198 ? -8.789 7.601 -0.930 1.00 97.62 198 GLN A N 1
ATOM 1469 C CA . GLN A 1 198 ? -8.157 8.191 -2.103 1.00 97.62 198 GLN A CA 1
ATOM 1470 C C . GLN A 1 198 ? -6.643 8.273 -1.923 1.00 97.62 198 GLN A C 1
ATOM 1472 O O . GLN A 1 198 ? -6.126 8.319 -0.808 1.00 97.62 198 GLN A O 1
ATOM 1477 N N . HIS A 1 199 ? -5.902 8.274 -3.031 1.00 97.12 199 HIS A N 1
ATOM 1478 C CA . HIS A 1 199 ? -4.446 8.395 -2.980 1.00 97.12 199 HIS A CA 1
ATOM 1479 C C . HIS A 1 199 ? -4.005 9.638 -2.184 1.00 97.12 199 HIS A C 1
ATOM 1481 O O . HIS A 1 199 ? -4.532 10.725 -2.387 1.00 97.12 199 HIS A O 1
ATOM 1487 N N . ASP A 1 200 ? -3.004 9.449 -1.321 1.00 97.12 200 ASP A N 1
ATOM 1488 C CA . ASP A 1 200 ? -2.430 10.441 -0.400 1.00 97.12 200 ASP A CA 1
ATOM 1489 C C . ASP A 1 200 ? -3.318 10.788 0.811 1.00 97.12 200 ASP A C 1
ATOM 1491 O O . ASP A 1 200 ? -2.941 11.618 1.644 1.00 97.12 200 ASP A O 1
ATOM 1495 N N . ASP A 1 201 ? -4.442 10.086 0.995 1.00 98.06 201 ASP A N 1
ATOM 1496 C CA . ASP A 1 201 ? -5.283 10.257 2.174 1.00 98.06 201 ASP A CA 1
ATOM 1497 C C . ASP A 1 201 ? -4.510 10.013 3.471 1.00 98.06 201 ASP A C 1
ATOM 1499 O O . ASP A 1 201 ? -3.849 8.988 3.679 1.00 98.06 201 ASP A O 1
ATOM 1503 N N . ARG A 1 202 ? -4.642 10.972 4.389 1.00 97.94 202 ARG A N 1
ATOM 1504 C CA . ARG A 1 202 ? -4.032 10.921 5.718 1.00 97.94 202 ARG A CA 1
ATOM 1505 C C . ARG A 1 202 ? -5.018 10.319 6.700 1.00 97.94 202 ARG A C 1
ATOM 1507 O O . ARG A 1 202 ? -6.029 10.941 7.024 1.00 97.94 202 ARG A O 1
ATOM 1514 N N . ILE A 1 203 ? -4.686 9.139 7.201 1.00 98.00 203 ILE A N 1
ATOM 1515 C CA . ILE A 1 203 ? -5.478 8.398 8.175 1.00 98.00 203 ILE A CA 1
ATOM 1516 C C . ILE A 1 203 ? -4.845 8.598 9.549 1.00 98.00 203 ILE A C 1
ATOM 1518 O O . ILE A 1 203 ? -3.663 8.315 9.749 1.00 98.00 203 ILE A O 1
ATOM 1522 N N . ARG A 1 204 ? -5.626 9.051 10.524 1.00 97.25 204 ARG A N 1
ATOM 1523 C CA . ARG A 1 204 ? -5.217 9.126 11.925 1.00 97.25 204 ARG A CA 1
ATOM 1524 C C . ARG A 1 204 ? -6.043 8.157 12.761 1.00 97.25 204 ARG A C 1
ATOM 1526 O O . ARG A 1 204 ? -7.272 8.183 12.727 1.00 97.25 204 ARG A O 1
ATOM 1533 N N . LEU A 1 205 ? -5.345 7.309 13.512 1.00 96.19 205 LEU A N 1
ATOM 1534 C CA . LEU A 1 205 ? -5.921 6.337 14.438 1.00 96.19 205 LEU A CA 1
ATOM 1535 C C . LEU A 1 205 ? -5.477 6.695 15.862 1.00 96.19 205 LEU A C 1
ATOM 1537 O O . LEU A 1 205 ? -4.282 6.808 16.147 1.00 96.19 205 LEU A O 1
ATOM 1541 N N . GLY A 1 206 ? -6.434 6.908 16.764 1.00 91.62 206 GLY A N 1
ATOM 1542 C CA . GLY A 1 206 ? -6.131 7.377 18.116 1.00 91.62 206 GLY A CA 1
ATOM 1543 C C . GLY A 1 206 ? -5.333 8.692 18.132 1.00 91.62 206 GLY A C 1
ATOM 1544 O O . GLY A 1 206 ? -5.494 9.567 17.277 1.00 91.62 206 GLY A O 1
ATOM 1545 N N . SER A 1 207 ? -4.463 8.854 19.129 1.00 87.56 207 SER A N 1
ATOM 1546 C CA . SER A 1 207 ? -3.720 10.104 19.341 1.00 87.56 207 SER A CA 1
ATOM 1547 C C . SER A 1 207 ? -2.419 10.201 18.533 1.00 87.56 207 SER A C 1
ATOM 1549 O O . SER A 1 207 ? -2.045 11.300 18.122 1.00 87.56 207 SER A O 1
ATOM 1551 N N . ARG A 1 208 ? -1.734 9.073 18.291 1.00 89.69 208 ARG A N 1
ATOM 1552 C CA . ARG A 1 208 ? -0.350 9.050 17.772 1.00 89.69 208 ARG A CA 1
ATOM 1553 C C . ARG A 1 208 ? -0.175 8.381 16.415 1.00 89.69 208 ARG A C 1
ATOM 1555 O O . ARG A 1 208 ? 0.827 8.644 15.757 1.00 89.69 208 ARG A O 1
ATOM 1562 N N . VAL A 1 209 ? -1.106 7.535 15.981 1.00 95.75 209 VAL A N 1
ATOM 1563 C CA . VAL A 1 209 ? -0.915 6.770 14.746 1.00 95.75 209 VAL A CA 1
ATOM 1564 C C . VAL A 1 209 ? -1.358 7.603 13.557 1.00 95.75 209 VAL A C 1
ATOM 1566 O O . VAL A 1 209 ? -2.531 7.947 13.428 1.00 95.75 209 VAL A O 1
ATOM 1569 N N . LYS A 1 210 ? -0.402 7.918 12.686 1.00 96.00 210 LYS A N 1
ATOM 1570 C CA . LYS A 1 210 ? -0.624 8.594 11.410 1.00 96.00 210 LYS A CA 1
ATOM 1571 C C . LYS A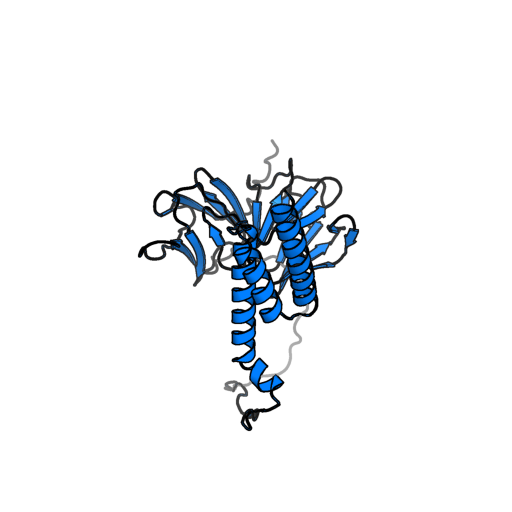 1 210 ? -0.160 7.666 10.302 1.00 96.00 210 LYS A C 1
ATOM 1573 O O . LYS A 1 210 ? 0.999 7.257 10.288 1.00 96.00 210 LYS A O 1
ATOM 1578 N N . LEU A 1 211 ? -1.070 7.334 9.404 1.00 97.44 211 LEU A N 1
ATOM 1579 C CA . LEU A 1 211 ? -0.829 6.517 8.228 1.00 97.44 211 LEU A CA 1
ATOM 1580 C C . LEU A 1 211 ? -1.175 7.341 6.995 1.00 97.44 211 LEU A C 1
ATOM 1582 O O . LEU A 1 211 ? -1.976 8.278 7.059 1.00 97.44 211 LEU A O 1
ATOM 1586 N N . ARG A 1 212 ? -0.607 6.958 5.862 1.00 98.06 212 ARG A N 1
ATOM 1587 C CA . ARG A 1 212 ? -0.977 7.528 4.575 1.00 98.06 212 ARG A CA 1
ATOM 1588 C C . ARG A 1 212 ? -1.334 6.424 3.605 1.00 98.06 212 ARG A C 1
ATOM 1590 O O . ARG A 1 212 ? -0.557 5.488 3.428 1.00 98.06 212 ARG A O 1
ATOM 1597 N N . TYR A 1 213 ? -2.509 6.527 3.006 1.00 98.44 213 TYR A N 1
ATOM 1598 C CA . TYR A 1 213 ? -2.951 5.588 1.992 1.00 98.44 213 TYR A CA 1
ATOM 1599 C C . TYR A 1 213 ? -2.398 6.005 0.633 1.00 98.44 213 TYR A C 1
ATOM 1601 O O . TYR A 1 213 ? -2.530 7.153 0.216 1.00 98.44 213 TYR A O 1
ATOM 1609 N N . LEU A 1 214 ? -1.759 5.079 -0.071 1.00 98.00 214 LEU A N 1
ATOM 1610 C CA . LEU A 1 214 ? -1.190 5.328 -1.387 1.00 98.00 214 LEU A CA 1
ATOM 1611 C C . LEU A 1 214 ? -1.725 4.301 -2.383 1.00 98.00 214 LEU A C 1
ATOM 1613 O O . LEU A 1 214 ? -1.732 3.106 -2.102 1.00 98.00 214 LEU A O 1
ATOM 1617 N N . ARG A 1 215 ? -2.087 4.757 -3.583 1.00 96.75 215 ARG A N 1
ATOM 1618 C CA . ARG A 1 215 ? -2.353 3.915 -4.750 1.00 96.75 215 ARG A CA 1
ATOM 1619 C C . ARG A 1 215 ? -1.355 4.318 -5.845 1.00 96.75 215 ARG A C 1
ATOM 1621 O O . ARG A 1 215 ? -1.663 5.209 -6.628 1.00 96.75 215 ARG A O 1
ATOM 1628 N N . PRO A 1 216 ? -0.134 3.747 -5.847 1.00 95.75 216 PRO A N 1
ATOM 1629 C CA . PRO A 1 216 ? 0.947 4.203 -6.728 1.00 95.75 216 PRO A CA 1
ATOM 1630 C C . PRO A 1 216 ? 0.669 3.983 -8.216 1.00 95.75 216 PRO A C 1
ATOM 1632 O O . PRO A 1 216 ? 1.101 4.776 -9.042 1.00 95.75 216 PRO A O 1
ATOM 1635 N N . SER A 1 217 ? -0.057 2.916 -8.562 1.00 93.81 217 SER A N 1
ATOM 1636 C CA . SER A 1 217 ? -0.348 2.559 -9.948 1.00 93.81 217 SER A CA 1
ATOM 1637 C C . SER A 1 217 ? -1.846 2.562 -10.215 1.00 93.81 217 SER A C 1
ATOM 1639 O O . SER A 1 217 ? -2.611 1.990 -9.446 1.00 93.81 217 SER A O 1
ATOM 1641 N N . SER A 1 218 ? -2.264 3.121 -11.351 1.00 90.62 218 SER A N 1
ATOM 1642 C CA . SER A 1 218 ? -3.630 2.957 -11.870 1.00 90.62 218 SER A CA 1
ATOM 1643 C C . SER A 1 218 ? -3.874 1.579 -12.494 1.00 90.62 218 SER A C 1
ATOM 1645 O O . SER A 1 218 ? -5.015 1.202 -12.726 1.00 90.62 218 SER A O 1
ATOM 1647 N N . LYS A 1 219 ? -2.808 0.814 -12.770 1.00 90.56 219 LYS A N 1
ATOM 1648 C CA . LYS A 1 219 ? -2.869 -0.506 -13.425 1.00 90.56 219 LYS A CA 1
ATOM 1649 C C . LYS A 1 219 ? -3.018 -1.660 -12.433 1.00 90.56 219 LYS A C 1
ATOM 1651 O O . LYS A 1 219 ? -2.961 -2.823 -12.826 1.00 90.56 219 LYS A O 1
ATOM 1656 N N . SER A 1 220 ? -3.118 -1.356 -11.143 1.00 94.44 220 SER A N 1
ATOM 1657 C CA . SER A 1 220 ? -3.262 -2.351 -10.093 1.00 94.44 220 SER A CA 1
ATOM 1658 C C . SER A 1 220 ? -4.115 -1.801 -8.967 1.00 94.44 220 SER A C 1
ATOM 1660 O O . SER A 1 220 ? -3.948 -0.663 -8.542 1.00 94.44 220 SER A O 1
ATOM 1662 N N . VAL A 1 221 ? -4.989 -2.653 -8.443 1.00 95.06 221 VAL A N 1
ATOM 1663 C CA . VAL A 1 221 ? -5.748 -2.364 -7.225 1.00 95.06 221 VAL A CA 1
ATOM 1664 C C . VAL A 1 221 ? -4.871 -2.448 -5.975 1.00 95.06 221 VAL A C 1
ATOM 1666 O O . VAL A 1 221 ? -5.272 -1.977 -4.919 1.00 95.06 221 VAL A O 1
ATOM 1669 N N . THR A 1 222 ? -3.669 -3.030 -6.066 1.00 97.88 222 THR A N 1
ATOM 1670 C CA . THR A 1 222 ? -2.743 -3.091 -4.933 1.00 97.88 222 THR A CA 1
ATOM 1671 C C . THR A 1 222 ? -2.432 -1.682 -4.429 1.00 97.88 222 THR A C 1
ATOM 1673 O O . THR A 1 222 ? -2.047 -0.788 -5.177 1.00 97.88 222 THR A O 1
ATOM 1676 N N . SER A 1 223 ? -2.590 -1.484 -3.128 1.00 98.00 223 SER A N 1
ATOM 1677 C CA . SER A 1 223 ? -2.369 -0.198 -2.472 1.00 98.00 223 SER A CA 1
ATOM 1678 C C . SER A 1 223 ? -1.404 -0.351 -1.305 1.00 98.00 223 SER A C 1
ATOM 1680 O O . SER A 1 223 ? -1.033 -1.461 -0.916 1.00 98.00 223 SER A O 1
ATOM 1682 N N . LEU A 1 224 ? -0.928 0.773 -0.779 1.00 98.25 224 LEU A N 1
ATOM 1683 C CA . LEU A 1 224 ? 0.029 0.815 0.315 1.00 98.25 224 LEU A CA 1
ATOM 1684 C C . LEU A 1 224 ? -0.525 1.626 1.481 1.00 98.25 224 LEU A C 1
ATOM 1686 O O . LEU A 1 224 ? -1.180 2.648 1.289 1.00 98.25 224 LEU A O 1
ATOM 1690 N N . LEU A 1 225 ? -0.162 1.216 2.689 1.00 98.19 225 LEU A N 1
ATOM 1691 C CA . LEU A 1 225 ? -0.160 2.076 3.861 1.00 98.19 225 LEU A CA 1
ATOM 1692 C C . LEU A 1 225 ? 1.283 2.432 4.181 1.00 98.19 225 LEU A C 1
ATOM 1694 O O . LEU A 1 225 ? 2.087 1.568 4.538 1.00 98.19 225 LEU A O 1
ATOM 1698 N N . ASP A 1 226 ? 1.597 3.710 4.047 1.00 97.00 226 ASP A N 1
ATOM 1699 C CA . ASP A 1 226 ? 2.852 4.287 4.505 1.00 97.00 226 ASP A CA 1
ATOM 1700 C C . ASP A 1 226 ? 2.701 4.602 5.994 1.00 97.00 226 ASP A C 1
ATOM 1702 O O . ASP A 1 226 ? 1.810 5.361 6.399 1.00 97.00 226 ASP A O 1
ATOM 1706 N N . LEU A 1 227 ? 3.520 3.959 6.822 1.00 95.25 227 LEU A N 1
ATOM 1707 C CA . LEU A 1 227 ? 3.480 4.145 8.264 1.00 95.25 227 LEU A CA 1
ATOM 1708 C C . LEU A 1 227 ? 4.271 5.405 8.613 1.00 95.25 227 LEU A C 1
ATOM 1710 O O . LEU A 1 227 ? 5.432 5.544 8.228 1.00 95.25 227 LEU A O 1
ATOM 1714 N N . GLY A 1 228 ? 3.645 6.323 9.350 1.00 89.00 228 GLY A N 1
ATOM 1715 C CA . GLY A 1 228 ? 4.313 7.530 9.820 1.00 89.00 228 GLY A CA 1
ATOM 1716 C C . GLY A 1 228 ? 5.517 7.232 10.716 1.00 89.00 228 GLY A C 1
ATOM 1717 O O . GLY A 1 228 ? 5.702 6.126 11.231 1.00 89.00 228 GLY A O 1
ATOM 1718 N N . GLU A 1 229 ? 6.340 8.253 10.931 1.00 86.38 229 GLU A N 1
ATOM 1719 C CA . GLU A 1 229 ? 7.529 8.145 11.774 1.00 86.38 229 GLU A CA 1
ATOM 1720 C C . GLU A 1 229 ? 7.197 7.645 13.188 1.00 86.38 229 GLU A C 1
ATOM 1722 O O . GLU A 1 229 ? 6.187 8.013 13.788 1.00 86.38 229 GLU A O 1
ATOM 1727 N N . GLY A 1 230 ? 8.065 6.784 13.723 1.00 85.56 230 GLY A N 1
ATOM 1728 C CA . GLY A 1 230 ? 7.924 6.223 15.069 1.00 85.56 230 GLY A CA 1
ATOM 1729 C C . GLY A 1 230 ? 6.893 5.098 15.205 1.00 85.56 230 GLY A C 1
ATOM 1730 O O . GLY A 1 230 ? 6.866 4.446 16.248 1.00 85.56 230 GLY A O 1
ATOM 1731 N N . ILE A 1 231 ? 6.090 4.812 14.174 1.00 92.44 231 ILE A N 1
ATOM 1732 C CA . ILE A 1 231 ? 5.158 3.682 14.191 1.00 92.44 231 ILE A CA 1
ATOM 1733 C C . ILE A 1 231 ? 5.923 2.383 13.943 1.00 92.44 231 ILE A C 1
ATOM 1735 O O . ILE A 1 231 ? 6.629 2.233 12.948 1.00 92.44 231 ILE A O 1
ATOM 1739 N N . ARG A 1 232 ? 5.775 1.431 14.867 1.00 91.62 232 ARG A N 1
ATOM 1740 C CA . ARG A 1 232 ? 6.351 0.086 14.765 1.00 91.62 232 ARG A CA 1
ATOM 1741 C C . ARG A 1 232 ? 5.251 -0.941 14.534 1.00 91.62 232 ARG A C 1
ATOM 1743 O O . ARG A 1 232 ? 4.153 -0.799 15.076 1.00 91.62 232 ARG A O 1
ATOM 1750 N N . THR A 1 233 ? 5.578 -1.994 13.791 1.00 91.62 233 THR A N 1
ATOM 1751 C CA . THR A 1 233 ? 4.705 -3.162 13.582 1.00 91.62 233 THR A CA 1
ATOM 1752 C C . THR A 1 233 ? 5.432 -4.445 13.962 1.00 91.62 233 THR A C 1
ATOM 1754 O O . THR A 1 233 ? 6.621 -4.405 14.277 1.00 91.62 233 THR A O 1
ATOM 1757 N N . THR A 1 234 ? 4.732 -5.577 13.967 1.00 87.56 234 THR A N 1
ATOM 1758 C CA . THR A 1 234 ? 5.294 -6.883 14.361 1.00 87.56 234 THR A CA 1
ATOM 1759 C C . THR A 1 234 ? 6.408 -7.382 13.450 1.00 87.56 234 THR A C 1
ATOM 1761 O O . THR A 1 234 ? 7.310 -8.077 13.906 1.00 87.56 234 THR A O 1
ATOM 1764 N N . CYS A 1 235 ? 6.395 -6.986 12.181 1.00 84.00 235 CYS A N 1
ATOM 1765 C CA . CYS A 1 235 ? 7.567 -7.042 11.317 1.00 84.00 235 CYS A CA 1
ATOM 1766 C C . CYS A 1 235 ? 8.104 -5.618 11.142 1.00 84.00 235 CYS A C 1
ATOM 1768 O O . CYS A 1 235 ? 7.319 -4.681 11.051 1.00 84.00 235 CYS A O 1
ATOM 1770 N N . GLU A 1 236 ? 9.415 -5.408 11.081 1.00 84.19 236 GLU A N 1
ATOM 1771 C CA . GLU A 1 236 ? 10.025 -4.072 10.933 1.00 84.19 236 GLU A CA 1
ATOM 1772 C C . GLU A 1 236 ? 9.825 -3.464 9.527 1.00 84.19 236 GLU A C 1
ATOM 1774 O O . GLU A 1 236 ? 10.762 -3.069 8.839 1.00 84.19 236 GLU A O 1
ATOM 1779 N N . SER A 1 237 ? 8.579 -3.409 9.068 1.00 89.94 237 SER A N 1
ATOM 1780 C CA . SER A 1 237 ? 8.162 -2.785 7.828 1.00 89.94 237 SER A CA 1
ATOM 1781 C C . SER A 1 237 ? 7.706 -1.353 8.088 1.00 89.94 237 SER A C 1
ATOM 1783 O O . SER A 1 237 ? 6.988 -1.085 9.049 1.00 89.94 237 SER A O 1
ATOM 1785 N N . ARG A 1 238 ? 8.082 -0.440 7.187 1.00 87.06 238 ARG A N 1
ATOM 1786 C CA . ARG A 1 238 ? 7.534 0.927 7.120 1.00 87.06 238 ARG A CA 1
ATOM 1787 C C . ARG A 1 238 ? 6.384 1.062 6.126 1.00 87.06 238 ARG A C 1
ATOM 1789 O O . ARG A 1 238 ? 5.686 2.070 6.145 1.00 87.06 238 ARG A O 1
ATOM 1796 N N . ARG A 1 239 ? 6.185 0.067 5.257 1.00 94.69 239 ARG A N 1
ATOM 1797 C CA . ARG A 1 239 ? 5.126 0.064 4.246 1.00 94.69 239 ARG A CA 1
ATOM 1798 C C . ARG A 1 239 ? 4.383 -1.258 4.236 1.00 94.69 239 ARG A C 1
ATOM 1800 O O . ARG A 1 239 ? 4.954 -2.333 4.048 1.00 94.69 239 ARG A O 1
ATOM 1807 N N . VAL A 1 240 ? 3.078 -1.165 4.412 1.00 97.75 240 VAL A N 1
ATOM 1808 C CA . VAL A 1 240 ? 2.181 -2.312 4.342 1.00 97.75 240 VAL A CA 1
ATOM 1809 C C . VAL A 1 240 ? 1.552 -2.323 2.960 1.00 97.75 240 VAL A C 1
ATOM 1811 O O . VAL A 1 240 ? 0.973 -1.331 2.539 1.00 97.75 240 VAL A O 1
ATOM 1814 N N . VAL A 1 241 ? 1.677 -3.432 2.252 1.00 98.12 241 VAL A N 1
ATOM 1815 C CA . VAL A 1 241 ? 1.056 -3.687 0.960 1.00 98.12 241 VAL A CA 1
ATOM 1816 C C . VAL A 1 241 ? -0.306 -4.326 1.208 1.00 98.12 241 VAL A C 1
ATOM 1818 O O . VAL A 1 241 ? -0.399 -5.437 1.729 1.00 98.12 241 VAL A O 1
ATOM 1821 N N . LEU A 1 242 ? -1.365 -3.638 0.805 1.00 98.19 242 LEU A N 1
ATOM 1822 C CA . LEU A 1 242 ? -2.714 -4.181 0.726 1.00 98.19 242 LEU A CA 1
ATOM 1823 C C . LEU A 1 242 ? -2.843 -4.898 -0.621 1.00 98.19 242 LEU A C 1
ATOM 1825 O O . LEU A 1 242 ? -3.210 -4.304 -1.636 1.00 98.19 242 LEU A O 1
ATOM 1829 N N . TRP A 1 243 ? -2.454 -6.170 -0.643 1.00 96.69 243 TRP A N 1
ATOM 1830 C CA . TRP A 1 243 ? -2.235 -6.923 -1.869 1.00 96.69 243 TRP A CA 1
ATOM 1831 C C . TRP A 1 243 ? -3.563 -7.395 -2.467 1.00 96.69 243 TRP A C 1
ATOM 1833 O O . TRP A 1 243 ? -4.269 -8.204 -1.864 1.00 96.69 243 TRP A O 1
ATOM 1843 N N . GLY A 1 244 ? -3.928 -6.856 -3.634 1.00 93.31 244 GLY A N 1
ATOM 1844 C CA . GLY A 1 244 ? -5.170 -7.207 -4.343 1.00 93.31 244 GLY A CA 1
ATOM 1845 C C . GLY A 1 244 ? -5.021 -7.556 -5.809 1.00 93.31 244 GLY A C 1
ATOM 1846 O O . GLY A 1 244 ? -5.994 -7.924 -6.453 1.00 93.31 244 GLY A O 1
ATOM 1847 N N . GLY A 1 245 ? -3.814 -7.436 -6.343 1.00 93.50 245 GLY A N 1
ATOM 1848 C CA . GLY A 1 245 ? -3.523 -7.709 -7.737 1.00 93.50 245 GLY A CA 1
ATOM 1849 C C . GLY A 1 245 ? -2.022 -7.638 -7.994 1.00 93.50 245 GLY A C 1
ATOM 1850 O O . GLY A 1 245 ? -1.228 -7.880 -7.085 1.00 93.50 245 GLY A O 1
ATOM 1851 N N . PRO A 1 246 ? -1.590 -7.279 -9.208 1.00 96.50 246 PRO A N 1
ATOM 1852 C CA . PRO A 1 246 ? -0.172 -7.175 -9.534 1.00 96.50 246 PRO A CA 1
ATOM 1853 C C . PRO A 1 246 ? 0.582 -6.216 -8.599 1.00 96.50 246 PRO A C 1
ATOM 1855 O O . PRO A 1 246 ? 0.228 -5.042 -8.483 1.00 96.50 246 PRO A O 1
ATOM 1858 N N . LEU A 1 247 ? 1.639 -6.685 -7.937 1.00 97.75 247 LEU A N 1
ATOM 1859 C CA . LEU A 1 247 ? 2.553 -5.823 -7.186 1.00 97.75 247 LEU A CA 1
ATOM 1860 C C . LEU A 1 247 ? 3.728 -5.451 -8.089 1.00 97.75 247 LEU A C 1
ATOM 1862 O O . LEU A 1 247 ? 4.588 -6.274 -8.384 1.00 97.75 247 LEU A O 1
ATOM 1866 N N . ILE A 1 248 ? 3.750 -4.201 -8.535 1.00 97.25 248 ILE A N 1
ATOM 1867 C CA . ILE A 1 248 ? 4.780 -3.679 -9.442 1.00 97.25 248 ILE A CA 1
ATOM 1868 C C . ILE A 1 248 ? 5.976 -3.174 -8.634 1.00 97.25 248 ILE A C 1
ATOM 1870 O O . ILE A 1 248 ? 5.808 -2.304 -7.774 1.00 97.25 248 ILE A O 1
ATOM 1874 N N . MET A 1 249 ? 7.166 -3.676 -8.955 1.00 96.56 249 MET A N 1
ATOM 1875 C CA . MET A 1 249 ? 8.448 -3.251 -8.402 1.00 96.56 249 MET A CA 1
ATOM 1876 C C . MET A 1 249 ? 9.345 -2.792 -9.553 1.00 96.56 249 MET A C 1
ATOM 1878 O O . MET A 1 249 ? 9.650 -3.578 -10.441 1.00 96.56 249 MET A O 1
ATOM 1882 N N . ALA A 1 250 ? 9.729 -1.521 -9.602 1.00 95.50 250 ALA A N 1
ATOM 1883 C CA . ALA A 1 250 ? 10.475 -0.970 -10.737 1.00 95.50 250 ALA A CA 1
ATOM 1884 C C . ALA A 1 250 ? 11.220 0.312 -10.337 1.00 95.50 250 ALA A C 1
ATOM 1886 O O . ALA A 1 250 ? 10.850 0.928 -9.334 1.00 95.50 250 ALA A O 1
ATOM 1887 N N . PRO A 1 251 ? 12.214 0.776 -11.118 1.00 94.56 251 PRO A N 1
ATOM 1888 C CA . PRO A 1 251 ? 12.848 2.082 -10.924 1.00 94.56 251 PRO A CA 1
ATOM 1889 C C . PRO A 1 251 ? 11.939 3.229 -11.417 1.00 94.56 251 PRO A C 1
ATOM 1891 O O . PRO A 1 251 ? 12.348 4.082 -12.197 1.00 94.56 251 PRO A O 1
ATOM 1894 N N . SER A 1 252 ? 10.671 3.231 -10.999 1.00 93.12 252 SER A N 1
ATOM 1895 C CA . SER A 1 252 ? 9.662 4.228 -11.365 1.00 93.12 252 SER A CA 1
ATOM 1896 C C . SER A 1 252 ? 8.866 4.657 -10.139 1.00 93.12 252 SER A C 1
ATOM 1898 O O . SER A 1 252 ? 8.647 3.868 -9.221 1.00 93.12 252 SER A O 1
ATOM 1900 N N . ARG A 1 253 ? 8.401 5.911 -10.140 1.00 90.62 253 ARG A N 1
ATOM 1901 C CA . ARG A 1 253 ? 7.565 6.472 -9.068 1.00 90.62 253 ARG A CA 1
ATOM 1902 C C . ARG A 1 253 ? 6.155 5.880 -9.029 1.00 90.62 253 ARG A C 1
ATOM 1904 O O . ARG A 1 253 ? 5.551 5.878 -7.964 1.00 90.62 253 ARG A O 1
ATOM 1911 N N . ASP A 1 254 ? 5.689 5.317 -10.142 1.00 92.69 254 ASP A N 1
ATOM 1912 C CA . ASP A 1 254 ? 4.378 4.660 -10.239 1.00 92.69 254 ASP A CA 1
ATOM 1913 C C . ASP A 1 254 ? 4.428 3.187 -9.777 1.00 92.69 254 ASP A C 1
ATOM 1915 O O . ASP A 1 254 ? 3.438 2.454 -9.849 1.00 92.69 254 ASP A O 1
ATOM 1919 N N . ALA A 1 255 ? 5.598 2.716 -9.326 1.00 96.50 255 ALA A N 1
ATOM 1920 C CA . ALA A 1 255 ? 5.764 1.393 -8.746 1.00 96.50 255 ALA A CA 1
ATOM 1921 C C . ALA A 1 255 ? 5.357 1.383 -7.267 1.00 96.50 255 ALA A C 1
ATOM 1923 O O . ALA A 1 255 ? 5.552 2.343 -6.523 1.00 96.50 255 ALA A O 1
ATOM 1924 N N . HIS A 1 256 ? 4.847 0.243 -6.808 1.00 97.50 256 HIS A N 1
ATOM 1925 C CA . HIS A 1 256 ? 4.520 0.045 -5.397 1.00 97.50 256 HIS A CA 1
ATOM 1926 C C . HIS A 1 256 ? 5.793 -0.065 -4.554 1.00 97.50 256 HIS A C 1
ATOM 1928 O O . HIS A 1 256 ? 5.877 0.460 -3.443 1.00 97.50 256 HIS A O 1
ATOM 1934 N N . VAL A 1 257 ? 6.804 -0.727 -5.115 1.00 96.75 257 VAL A N 1
ATOM 1935 C CA . VAL A 1 257 ? 8.155 -0.768 -4.568 1.00 96.75 257 VAL A CA 1
ATOM 1936 C C . VAL A 1 257 ? 9.090 -0.124 -5.577 1.00 96.75 257 VAL A C 1
ATOM 1938 O O . VAL A 1 257 ? 9.268 -0.624 -6.687 1.00 96.75 257 VAL A O 1
ATOM 1941 N N . VAL A 1 258 ? 9.688 0.997 -5.189 1.00 95.88 258 VAL A N 1
ATOM 1942 C CA . VAL A 1 258 ? 10.679 1.674 -6.024 1.00 95.88 258 VAL A CA 1
ATOM 1943 C C . VAL A 1 258 ? 12.006 0.936 -5.876 1.00 95.88 258 VAL A C 1
ATOM 1945 O O . VAL A 1 258 ? 12.527 0.826 -4.767 1.00 95.88 258 VAL A O 1
ATOM 1948 N N . LEU A 1 259 ? 12.524 0.410 -6.983 1.00 94.62 259 LEU A N 1
ATOM 1949 C CA . LEU A 1 259 ? 13.818 -0.272 -7.035 1.00 94.62 259 LEU A CA 1
ATOM 1950 C C . LEU A 1 259 ? 14.949 0.718 -7.373 1.00 94.62 259 LEU A C 1
ATOM 1952 O O . LEU A 1 259 ? 14.680 1.757 -7.985 1.00 94.62 259 LEU A O 1
ATOM 1956 N N . PRO A 1 260 ? 16.211 0.419 -7.010 1.00 90.25 260 PRO A N 1
ATOM 1957 C CA . PRO A 1 260 ? 17.360 1.225 -7.410 1.00 90.25 260 PRO A CA 1
ATOM 1958 C C . PRO A 1 260 ? 17.486 1.312 -8.935 1.00 90.25 260 PRO A C 1
ATOM 1960 O O . PRO A 1 260 ? 17.169 0.357 -9.652 1.00 90.25 260 PRO A O 1
ATOM 1963 N N . GLY A 1 261 ? 17.982 2.450 -9.430 1.00 85.69 261 GLY A N 1
ATOM 1964 C CA . GLY A 1 261 ? 18.242 2.649 -10.857 1.00 85.69 261 GLY A CA 1
ATOM 1965 C C . GLY A 1 261 ? 19.152 1.558 -11.431 1.00 85.69 261 GLY A C 1
ATOM 1966 O O . GLY A 1 261 ? 20.068 1.098 -10.756 1.00 85.69 261 GLY A O 1
ATOM 1967 N N . GLY A 1 262 ? 18.871 1.124 -12.662 1.00 80.50 262 GLY A N 1
ATOM 1968 C CA . GLY A 1 262 ? 19.579 0.016 -13.319 1.00 80.50 262 GLY A CA 1
ATOM 1969 C C . GLY A 1 262 ? 18.988 -1.370 -13.042 1.00 80.50 262 GLY A C 1
ATOM 1970 O O . GLY A 1 262 ? 19.184 -2.274 -13.848 1.00 80.50 262 GLY A O 1
ATOM 1971 N N . THR A 1 263 ? 18.186 -1.532 -11.983 1.00 82.62 263 THR A N 1
ATOM 1972 C CA . THR A 1 263 ? 17.450 -2.784 -11.750 1.00 82.62 263 THR A CA 1
ATOM 1973 C C . THR A 1 263 ? 16.295 -2.895 -12.744 1.00 82.62 263 THR A C 1
ATOM 1975 O O . THR A 1 263 ? 15.481 -1.974 -12.862 1.00 82.62 263 THR A O 1
ATOM 1978 N N . GLY A 1 264 ? 16.184 -4.030 -13.437 1.00 85.81 264 GLY A N 1
ATOM 1979 C CA . GLY A 1 264 ? 14.992 -4.349 -14.225 1.00 85.81 264 GLY A CA 1
ATOM 1980 C C . GLY A 1 264 ? 13.727 -4.357 -13.355 1.00 85.81 264 GLY A C 1
ATOM 1981 O O . GLY A 1 264 ? 13.774 -4.636 -12.157 1.00 85.81 264 GLY A O 1
ATOM 1982 N N . GLY A 1 265 ? 12.575 -4.037 -13.944 1.00 92.19 265 GLY A N 1
ATOM 1983 C CA . GLY A 1 265 ? 11.302 -4.122 -13.227 1.00 92.19 265 GLY A CA 1
ATOM 1984 C C . GLY A 1 265 ? 10.865 -5.575 -13.016 1.00 92.19 265 GLY A C 1
ATOM 1985 O O . GLY A 1 265 ? 11.136 -6.435 -13.850 1.00 92.19 265 GLY A O 1
ATOM 1986 N N . VAL A 1 266 ? 10.141 -5.850 -11.934 1.00 95.25 266 VAL A N 1
ATOM 1987 C CA . VAL A 1 266 ? 9.538 -7.150 -11.619 1.00 95.25 266 VAL A CA 1
ATOM 1988 C C . VAL A 1 266 ? 8.108 -6.938 -11.130 1.00 95.25 266 VAL A C 1
ATOM 1990 O O . VAL A 1 266 ? 7.831 -6.068 -10.308 1.00 95.25 266 VAL A O 1
ATOM 1993 N N . VAL A 1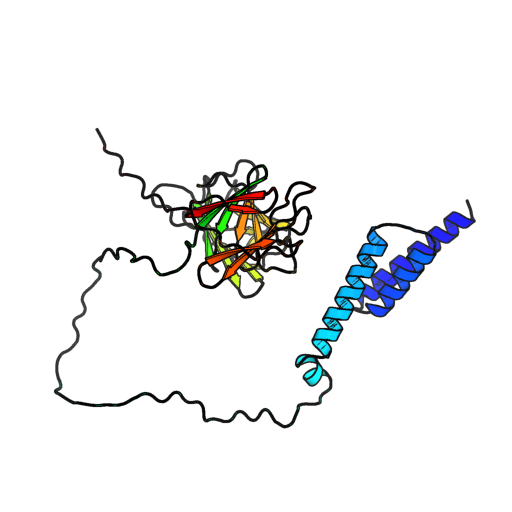 267 ? 7.182 -7.760 -11.613 1.00 96.06 267 VAL A N 1
ATOM 1994 C CA . VAL A 1 267 ? 5.792 -7.801 -11.154 1.00 96.06 267 VAL A CA 1
ATOM 1995 C C . VAL A 1 267 ? 5.572 -9.081 -10.363 1.00 96.06 267 VAL A C 1
ATOM 1997 O O . VAL A 1 267 ? 5.815 -10.169 -10.887 1.00 96.06 267 VAL A O 1
ATOM 2000 N N . LEU A 1 268 ? 5.089 -8.966 -9.125 1.00 97.06 268 LEU A N 1
ATOM 2001 C CA . LEU A 1 268 ? 4.605 -10.120 -8.372 1.00 97.06 268 LEU A CA 1
ATOM 2002 C C . LEU A 1 268 ? 3.116 -10.331 -8.632 1.00 97.06 268 LEU A C 1
ATOM 2004 O O . LEU A 1 268 ? 2.320 -9.392 -8.582 1.00 97.06 268 LEU A O 1
ATOM 2008 N N . LEU A 1 269 ? 2.750 -11.577 -8.895 1.00 94.94 269 LEU A N 1
ATOM 2009 C CA . LEU A 1 269 ? 1.392 -12.009 -9.184 1.00 94.94 269 LEU A CA 1
ATOM 2010 C C . LEU A 1 269 ? 1.064 -13.192 -8.288 1.00 94.94 269 LEU A C 1
ATOM 2012 O O . LEU A 1 269 ? 1.876 -14.103 -8.145 1.00 94.94 269 LEU A O 1
ATOM 2016 N N . GLU A 1 270 ? -0.134 -13.199 -7.726 1.00 92.50 270 GLU A N 1
ATOM 2017 C CA . GLU A 1 270 ? -0.697 -14.417 -7.165 1.00 92.50 270 GLU A CA 1
ATOM 2018 C C . GLU A 1 270 ? -1.439 -15.171 -8.269 1.00 92.50 270 GLU A C 1
ATOM 2020 O O . GLU A 1 270 ? -2.278 -14.594 -8.963 1.00 92.50 270 GLU A O 1
ATOM 2025 N N . ARG A 1 271 ? -1.121 -16.453 -8.450 1.00 90.00 271 ARG A N 1
ATOM 2026 C CA . ARG A 1 271 ? -1.779 -17.323 -9.423 1.00 90.00 271 ARG A CA 1
ATOM 2027 C C . ARG A 1 271 ? -1.755 -18.761 -8.929 1.00 90.00 271 ARG A C 1
ATOM 2029 O O . ARG A 1 271 ? -0.702 -19.243 -8.530 1.00 90.00 271 ARG A O 1
ATOM 2036 N N . ASP A 1 272 ? -2.907 -19.426 -8.951 1.00 87.81 272 ASP A N 1
ATOM 2037 C CA . ASP A 1 272 ? -3.049 -20.846 -8.598 1.00 87.81 272 ASP A CA 1
ATOM 2038 C C . ASP A 1 272 ? -2.446 -21.199 -7.220 1.00 87.81 272 ASP A C 1
ATOM 2040 O O . ASP A 1 272 ? -1.791 -22.223 -7.044 1.00 87.81 272 ASP A O 1
ATOM 2044 N N . GLY A 1 273 ? -2.621 -20.309 -6.232 1.00 86.88 273 GLY A N 1
ATOM 2045 C CA . GLY A 1 273 ? -2.069 -20.488 -4.882 1.00 86.88 273 GLY A CA 1
ATOM 2046 C C . GLY A 1 273 ? -0.545 -20.352 -4.803 1.00 86.88 273 GLY A C 1
ATOM 2047 O O . GLY A 1 273 ? 0.058 -20.739 -3.806 1.00 86.88 273 GLY A O 1
ATOM 2048 N N . GLN A 1 274 ? 0.087 -19.796 -5.833 1.00 92.12 274 GLN A N 1
ATOM 2049 C CA . GLN A 1 274 ? 1.518 -19.536 -5.896 1.00 92.12 274 GLN A CA 1
ATOM 2050 C C . GLN A 1 274 ? 1.795 -18.059 -6.135 1.00 92.12 274 GLN A C 1
ATOM 2052 O O . GLN A 1 274 ? 0.954 -17.308 -6.629 1.00 92.12 274 GLN A O 1
ATOM 2057 N N . ILE A 1 275 ? 3.012 -17.648 -5.793 1.00 95.06 275 ILE A N 1
ATOM 2058 C CA . ILE A 1 275 ? 3.490 -16.299 -6.059 1.00 95.06 275 ILE A CA 1
ATOM 2059 C C . ILE A 1 275 ? 4.475 -16.383 -7.206 1.00 95.06 275 ILE A C 1
ATOM 2061 O O . ILE A 1 275 ? 5.514 -17.025 -7.090 1.00 95.06 275 ILE A O 1
ATOM 2065 N N . LEU A 1 276 ? 4.152 -15.723 -8.307 1.00 95.38 276 LEU A N 1
ATOM 2066 C CA . LEU A 1 276 ? 4.994 -15.632 -9.485 1.00 95.38 276 LEU A CA 1
ATOM 2067 C C . LEU A 1 276 ? 5.669 -14.267 -9.517 1.00 95.38 276 LEU A C 1
ATOM 2069 O O . LEU A 1 276 ? 5.013 -13.240 -9.373 1.00 95.38 276 LEU A O 1
ATOM 2073 N N . ALA A 1 277 ? 6.969 -14.256 -9.763 1.00 95.69 277 ALA A N 1
ATOM 2074 C CA . ALA A 1 277 ? 7.734 -13.069 -10.081 1.00 95.69 277 ALA A CA 1
ATOM 2075 C C . ALA A 1 277 ? 7.997 -13.040 -11.587 1.00 95.69 277 ALA A C 1
ATOM 2077 O O . ALA A 1 277 ? 8.673 -13.915 -12.131 1.00 95.69 277 ALA A O 1
ATOM 2078 N N . LYS A 1 278 ? 7.432 -12.042 -12.265 1.00 94.25 278 LYS A N 1
ATOM 2079 C CA . LYS A 1 278 ? 7.567 -11.835 -13.705 1.00 94.25 278 LYS A CA 1
ATOM 2080 C C . LYS A 1 278 ? 8.453 -10.615 -13.977 1.00 94.25 278 LYS A C 1
ATOM 2082 O O . LYS A 1 278 ? 8.049 -9.508 -13.619 1.00 94.25 278 LYS A O 1
ATOM 2087 N N . PRO A 1 279 ? 9.609 -10.776 -14.634 1.00 93.00 279 PRO A N 1
ATOM 2088 C CA . PRO A 1 279 ? 10.395 -9.647 -15.125 1.00 93.00 279 PRO A CA 1
ATOM 2089 C C . PRO A 1 279 ? 9.575 -8.779 -16.092 1.00 93.00 279 PRO A C 1
ATOM 2091 O O . PRO A 1 279 ? 8.830 -9.290 -16.929 1.00 93.00 279 PRO A O 1
ATOM 2094 N N . MET A 1 280 ? 9.672 -7.457 -15.958 1.00 90.38 280 MET A N 1
ATOM 2095 C CA . MET A 1 280 ? 9.023 -6.485 -16.851 1.00 90.38 280 MET A CA 1
ATOM 2096 C C . MET A 1 280 ? 9.787 -6.316 -18.164 1.00 90.38 280 MET A C 1
ATOM 2098 O O . MET A 1 280 ? 9.195 -5.945 -19.174 1.00 90.38 280 MET A O 1
ATOM 2102 N N . SER A 1 281 ? 11.093 -6.572 -18.137 1.00 81.62 281 SER A N 1
ATOM 2103 C CA . SER A 1 281 ? 12.001 -6.467 -19.274 1.00 81.62 281 SER A CA 1
ATOM 2104 C C . SER A 1 281 ? 12.672 -7.810 -19.541 1.00 81.62 281 SER A C 1
ATOM 2106 O O . SER A 1 281 ? 13.073 -8.496 -18.602 1.00 81.62 281 SER A O 1
ATOM 2108 N N . GLY A 1 282 ? 12.839 -8.144 -20.821 1.00 68.06 282 GLY A N 1
ATOM 2109 C CA . GLY A 1 282 ? 13.498 -9.370 -21.276 1.00 68.06 282 GLY A CA 1
ATOM 2110 C C . GLY A 1 282 ? 12.539 -10.528 -21.573 1.00 68.06 282 GLY A C 1
ATOM 2111 O O . GLY A 1 282 ? 11.333 -10.445 -21.354 1.00 68.06 282 GLY A O 1
ATOM 2112 N N . HIS A 1 283 ? 13.102 -11.618 -22.096 1.00 62.91 283 HIS A N 1
ATOM 2113 C CA . HIS A 1 283 ? 12.395 -12.872 -22.396 1.00 62.91 283 HIS A CA 1
ATOM 2114 C C . HIS A 1 283 ? 12.425 -13.868 -21.226 1.00 62.91 283 HIS A C 1
ATOM 2116 O O . HIS A 1 283 ? 12.128 -15.048 -21.405 1.00 62.91 283 HIS A O 1
ATOM 2122 N N . GLU A 1 284 ? 12.813 -13.420 -20.032 1.00 75.25 284 GLU A N 1
ATOM 2123 C CA . GLU A 1 284 ? 12.865 -14.289 -18.863 1.00 75.25 284 GLU A CA 1
ATOM 2124 C C . GLU A 1 284 ? 11.463 -14.764 -18.468 1.00 75.25 284 GLU A C 1
ATOM 2126 O O . GLU A 1 284 ? 10.505 -13.993 -18.352 1.00 75.25 284 GLU A O 1
ATOM 2131 N N . THR A 1 285 ? 11.343 -16.071 -18.257 1.00 84.69 285 THR A N 1
ATOM 2132 C CA . THR A 1 285 ? 10.089 -16.704 -17.856 1.00 84.69 285 THR A CA 1
ATOM 2133 C C . THR A 1 285 ? 9.727 -16.319 -16.421 1.00 84.69 285 THR A C 1
ATOM 2135 O O . THR A 1 285 ? 10.624 -16.268 -15.575 1.00 84.69 285 THR A O 1
ATOM 2138 N N . PRO A 1 286 ? 8.435 -16.121 -16.097 1.00 90.25 286 PRO A N 1
ATOM 2139 C CA . PRO A 1 286 ? 7.994 -15.959 -14.716 1.00 90.25 286 PRO A CA 1
ATOM 2140 C C . PRO A 1 286 ? 8.511 -17.090 -13.821 1.00 90.25 286 PRO A C 1
ATOM 2142 O O . PRO A 1 286 ? 8.495 -18.254 -14.218 1.00 90.25 286 PRO A O 1
ATOM 2145 N N . ARG A 1 287 ? 8.951 -16.752 -12.608 1.00 93.31 287 ARG A N 1
ATOM 2146 C CA . ARG A 1 287 ? 9.503 -17.711 -11.642 1.00 93.31 287 ARG A CA 1
ATOM 2147 C C . ARG A 1 287 ? 8.664 -17.745 -10.379 1.00 93.31 287 ARG A C 1
ATOM 2149 O O . ARG A 1 287 ? 8.301 -16.697 -9.853 1.00 93.31 287 ARG A O 1
ATOM 2156 N N . THR A 1 288 ? 8.396 -18.937 -9.864 1.00 94.19 288 THR A N 1
ATOM 2157 C CA . THR A 1 288 ? 7.695 -19.094 -8.588 1.00 94.19 288 THR A CA 1
ATOM 2158 C C . THR A 1 288 ? 8.605 -18.706 -7.421 1.00 94.19 288 THR A C 1
ATOM 2160 O O . THR A 1 288 ? 9.748 -19.158 -7.335 1.00 94.19 288 THR A O 1
ATOM 2163 N N . ILE A 1 289 ? 8.094 -17.881 -6.507 1.00 94.50 289 ILE A N 1
ATOM 2164 C CA . ILE A 1 289 ? 8.715 -17.582 -5.216 1.00 94.50 289 ILE A CA 1
ATOM 2165 C C . ILE A 1 289 ? 8.248 -18.638 -4.213 1.00 94.50 289 ILE A C 1
ATOM 2167 O O . ILE A 1 289 ? 7.079 -18.665 -3.827 1.00 94.50 289 ILE A O 1
ATOM 2171 N N . ALA A 1 290 ? 9.171 -19.484 -3.760 1.00 92.69 290 ALA A N 1
ATOM 2172 C CA . ALA A 1 290 ? 8.928 -20.377 -2.634 1.00 92.69 290 ALA A CA 1
ATOM 2173 C C . ALA A 1 290 ? 9.072 -19.615 -1.307 1.00 92.69 290 ALA A C 1
ATOM 2175 O O . ALA A 1 290 ? 10.026 -18.857 -1.115 1.00 92.69 290 ALA A O 1
ATOM 2176 N N . LEU A 1 291 ? 8.141 -19.832 -0.374 1.00 93.12 291 LEU A N 1
ATOM 2177 C CA . LEU A 1 291 ? 8.230 -19.230 0.956 1.00 93.12 291 LEU A CA 1
ATOM 2178 C C . LEU A 1 291 ? 9.477 -19.739 1.700 1.00 93.12 291 LEU A C 1
ATOM 2180 O O . LEU A 1 291 ? 9.856 -20.902 1.589 1.00 93.12 291 LEU A O 1
ATOM 2184 N N . GLY A 1 292 ? 10.134 -18.850 2.440 1.00 90.25 292 GLY A N 1
ATOM 2185 C CA . GLY A 1 292 ? 11.373 -19.105 3.177 1.00 90.25 292 GLY A CA 1
ATOM 2186 C C . GLY A 1 292 ? 12.636 -19.161 2.313 1.00 90.25 292 GLY A C 1
ATOM 2187 O O . GLY A 1 292 ? 13.735 -19.145 2.862 1.00 90.25 292 GLY A O 1
ATOM 2188 N N . SER A 1 293 ? 12.509 -19.182 0.982 1.00 91.81 293 SER A N 1
ATOM 2189 C CA . SER A 1 293 ? 13.646 -19.310 0.066 1.00 91.81 293 SER A CA 1
ATOM 2190 C C . SER A 1 293 ? 13.925 -17.999 -0.675 1.00 91.81 293 SER A C 1
ATOM 2192 O O . SER A 1 293 ? 12.990 -17.361 -1.168 1.00 91.81 293 SER A O 1
ATOM 2194 N N . PRO A 1 294 ? 15.194 -17.569 -0.785 1.00 93.94 294 PRO A N 1
ATOM 2195 C CA . PRO A 1 294 ? 15.540 -16.414 -1.598 1.00 93.94 294 PRO A CA 1
ATOM 2196 C C . PRO A 1 294 ? 15.392 -16.733 -3.091 1.00 93.94 294 PRO A C 1
ATOM 2198 O O . PRO A 1 294 ? 15.803 -17.793 -3.562 1.00 93.94 294 PRO A O 1
ATOM 2201 N N . LEU A 1 295 ? 14.851 -15.779 -3.841 1.00 94.44 295 LEU A N 1
ATOM 2202 C CA . LEU A 1 295 ? 14.790 -15.762 -5.295 1.00 94.44 295 LEU A CA 1
ATOM 2203 C C . LEU A 1 295 ? 15.672 -14.625 -5.818 1.00 94.44 295 LEU A C 1
ATOM 2205 O O . LEU A 1 295 ? 15.617 -13.503 -5.315 1.00 94.44 295 LEU A O 1
ATOM 2209 N N . VAL A 1 296 ? 16.463 -14.921 -6.847 1.00 93.00 296 VAL A N 1
ATOM 2210 C CA . VAL A 1 296 ? 17.291 -13.940 -7.560 1.00 93.00 296 VAL A CA 1
ATOM 2211 C C . VAL A 1 296 ? 16.759 -13.784 -8.981 1.00 93.00 296 VAL A C 1
ATOM 2213 O O . VAL A 1 296 ? 16.596 -14.792 -9.668 1.00 93.00 296 VAL A O 1
ATOM 2216 N N . ILE A 1 297 ? 16.472 -12.553 -9.407 1.00 88.94 297 ILE A N 1
ATOM 2217 C CA . ILE A 1 297 ? 16.020 -12.188 -10.760 1.00 88.94 297 ILE A CA 1
ATOM 2218 C C . ILE A 1 297 ? 16.855 -10.999 -11.228 1.00 88.94 297 ILE A C 1
ATOM 2220 O O . ILE A 1 297 ? 16.741 -9.915 -10.657 1.00 88.94 297 ILE A O 1
ATOM 2224 N N . GLY A 1 298 ? 17.695 -11.195 -12.247 1.00 85.88 298 GLY A N 1
ATOM 2225 C CA . GLY A 1 298 ? 18.758 -10.237 -12.559 1.00 85.88 298 GLY A CA 1
ATOM 2226 C C . GLY A 1 298 ? 19.585 -9.931 -11.306 1.00 85.88 298 GLY A C 1
ATOM 2227 O O . GLY A 1 298 ? 19.989 -10.848 -10.591 1.00 85.88 298 GLY A O 1
ATOM 2228 N N . ASP A 1 299 ? 19.739 -8.646 -10.992 1.00 87.06 299 ASP A N 1
ATOM 2229 C CA . ASP A 1 299 ? 20.450 -8.173 -9.794 1.00 87.06 299 ASP A CA 1
ATOM 2230 C C . ASP A 1 299 ? 19.554 -8.074 -8.544 1.00 87.06 299 ASP A C 1
ATOM 2232 O O . ASP A 1 299 ? 20.010 -7.716 -7.457 1.00 87.06 299 ASP A O 1
ATOM 2236 N N . LEU A 1 300 ? 18.259 -8.386 -8.670 1.00 91.81 300 LEU A N 1
ATOM 2237 C CA . LEU A 1 300 ? 17.302 -8.305 -7.575 1.00 91.81 300 LEU A CA 1
ATOM 2238 C C . LEU A 1 300 ? 17.293 -9.609 -6.776 1.00 91.81 300 LEU A C 1
ATOM 2240 O O . LEU A 1 300 ? 16.879 -10.655 -7.280 1.00 91.81 300 LEU A O 1
ATOM 2244 N N . ARG A 1 301 ? 17.659 -9.532 -5.496 1.00 94.81 301 ARG A N 1
ATOM 2245 C CA . ARG A 1 301 ? 17.478 -10.619 -4.530 1.00 94.81 301 ARG A CA 1
ATOM 2246 C C . ARG A 1 301 ? 16.321 -10.301 -3.593 1.00 94.81 301 ARG A C 1
ATOM 2248 O O . ARG A 1 301 ? 16.311 -9.274 -2.916 1.00 94.81 301 ARG A O 1
ATOM 2255 N N . LEU A 1 302 ? 15.341 -11.195 -3.555 1.00 95.94 302 LEU A N 1
ATOM 2256 C CA . LEU A 1 302 ? 14.169 -11.071 -2.696 1.00 95.94 302 LEU A CA 1
ATOM 2257 C C . LEU A 1 302 ? 13.849 -12.392 -2.007 1.00 95.94 302 LEU A C 1
ATOM 2259 O O . LEU A 1 302 ? 14.233 -13.461 -2.468 1.00 95.94 302 LEU A O 1
ATOM 2263 N N . SER A 1 303 ? 13.126 -12.337 -0.900 1.00 96.12 303 SER A N 1
ATOM 2264 C CA . SER A 1 303 ? 12.583 -13.518 -0.233 1.00 96.12 303 SER A CA 1
ATOM 2265 C C . SER A 1 303 ? 11.205 -13.209 0.322 1.00 96.12 303 SER A C 1
ATOM 2267 O O . SER A 1 303 ? 10.879 -12.054 0.609 1.00 96.12 303 SER A O 1
ATOM 2269 N N . MET A 1 304 ? 10.393 -14.249 0.472 1.00 95.81 304 MET A N 1
ATOM 2270 C CA . MET A 1 304 ? 9.078 -14.122 1.076 1.00 95.81 304 MET A CA 1
ATOM 2271 C C . MET A 1 304 ? 8.904 -15.143 2.181 1.00 95.81 304 MET A C 1
ATOM 2273 O O . MET A 1 304 ? 9.289 -16.290 2.008 1.00 95.81 304 MET A O 1
ATOM 2277 N N . ALA A 1 305 ? 8.325 -14.749 3.306 1.00 94.88 305 ALA A N 1
ATOM 2278 C CA . ALA A 1 305 ? 8.051 -15.648 4.420 1.00 94.88 305 ALA A CA 1
ATOM 2279 C C . ALA A 1 305 ? 6.623 -15.451 4.925 1.00 94.88 305 ALA A C 1
ATOM 2281 O O . ALA A 1 305 ? 6.083 -14.347 4.845 1.00 94.88 305 ALA A O 1
ATOM 2282 N N . ALA A 1 306 ? 6.022 -16.510 5.464 1.00 93.75 306 ALA A N 1
ATOM 2283 C CA . ALA A 1 306 ? 4.810 -16.376 6.258 1.00 93.75 306 ALA A CA 1
ATOM 2284 C C . ALA A 1 306 ? 5.112 -15.511 7.488 1.00 93.75 306 ALA A C 1
ATOM 2286 O O . ALA A 1 306 ? 6.141 -15.697 8.141 1.00 93.75 306 ALA A O 1
ATOM 2287 N N . LEU A 1 307 ? 4.234 -14.555 7.796 1.00 90.38 307 LEU A N 1
ATOM 2288 C CA . LEU A 1 307 ? 4.243 -13.927 9.111 1.00 90.38 307 LEU A CA 1
ATOM 2289 C C . LEU A 1 307 ? 3.324 -14.744 10.011 1.00 90.38 307 LEU A C 1
ATOM 2291 O O . LEU A 1 307 ? 2.118 -14.482 10.083 1.00 90.38 307 LEU A O 1
ATOM 2295 N N . ASP A 1 308 ? 3.899 -15.755 10.655 1.00 74.44 308 ASP A N 1
ATOM 2296 C CA . ASP A 1 308 ? 3.161 -16.569 11.607 1.00 74.44 308 ASP A CA 1
ATOM 2297 C C . ASP A 1 308 ? 2.675 -15.692 12.758 1.00 74.44 308 ASP A C 1
ATOM 2299 O O . ASP A 1 308 ? 3.392 -14.830 13.278 1.00 74.44 308 ASP A O 1
ATOM 2303 N N . ARG A 1 309 ? 1.432 -15.929 13.183 1.00 63.88 309 ARG A N 1
ATOM 2304 C CA . ARG A 1 309 ? 0.973 -15.466 14.490 1.00 63.88 309 ARG A CA 1
ATOM 2305 C C . ARG A 1 309 ? 1.760 -16.279 15.506 1.00 63.88 309 ARG A C 1
ATOM 2307 O O . ARG A 1 309 ? 1.333 -17.369 15.868 1.00 63.88 309 ARG A O 1
ATOM 2314 N N . SER A 1 310 ? 2.932 -15.806 15.921 1.00 42.12 310 SER A N 1
ATOM 2315 C CA . SER A 1 310 ? 3.639 -16.443 17.023 1.00 42.12 310 SER A CA 1
ATOM 2316 C C . SER A 1 310 ? 2.708 -16.411 18.233 1.00 42.12 310 SER A C 1
ATOM 2318 O O . SER A 1 310 ? 2.495 -15.356 18.836 1.00 42.12 310 SER A O 1
ATOM 2320 N N . VAL A 1 311 ? 2.128 -17.562 18.569 1.00 36.44 311 VAL A N 1
ATOM 2321 C CA . VAL A 1 311 ? 1.617 -17.835 19.908 1.00 36.44 311 VAL A CA 1
ATOM 2322 C C . VAL A 1 311 ? 2.789 -17.525 20.829 1.00 36.44 311 VAL A C 1
ATOM 2324 O O . VAL A 1 311 ? 3.830 -18.175 20.732 1.00 36.44 311 VAL A O 1
ATOM 2327 N N . SER A 1 312 ? 2.685 -16.473 21.646 1.00 32.50 312 SER A N 1
ATOM 2328 C CA . SER A 1 312 ? 3.710 -16.216 22.656 1.00 32.50 312 SER A CA 1
ATOM 2329 C C . SER A 1 312 ? 3.883 -17.499 23.470 1.00 32.50 312 SER A C 1
ATOM 2331 O O . SER A 1 312 ? 2.876 -18.004 23.977 1.00 32.50 312 SER A O 1
ATOM 2333 N N . PRO A 1 313 ? 5.102 -18.050 23.611 1.00 36.03 313 PRO A N 1
ATOM 2334 C CA . PRO A 1 313 ? 5.307 -19.126 24.560 1.00 36.03 313 PRO A CA 1
ATOM 2335 C C . PRO A 1 313 ? 4.920 -18.573 25.929 1.00 36.03 313 PRO A C 1
ATOM 2337 O O . PRO A 1 313 ? 5.393 -17.509 26.339 1.00 36.03 313 PRO A O 1
ATOM 2340 N N . GLY A 1 314 ? 3.978 -19.254 26.581 1.00 36.84 314 GLY A N 1
ATOM 2341 C CA . GLY A 1 314 ? 3.529 -18.914 27.919 1.00 36.84 314 GLY A CA 1
ATOM 2342 C C . GLY A 1 314 ? 4.741 -18.675 28.809 1.00 36.84 314 GLY A C 1
ATOM 2343 O O . GLY A 1 314 ? 5.634 -19.515 28.909 1.00 36.84 314 GLY A O 1
ATOM 2344 N N . ARG A 1 315 ? 4.781 -17.491 29.413 1.00 31.66 315 ARG A N 1
ATOM 2345 C CA . ARG A 1 315 ? 5.724 -17.124 30.462 1.00 31.66 315 ARG A CA 1
ATOM 2346 C C . ARG A 1 315 ? 5.654 -18.199 31.550 1.00 31.66 315 ARG A C 1
ATOM 2348 O O . ARG A 1 315 ? 4.680 -18.241 32.296 1.00 31.66 315 ARG A O 1
ATOM 2355 N N . VAL A 1 316 ? 6.665 -19.063 31.628 1.00 39.38 316 VAL A N 1
ATOM 2356 C CA . VAL A 1 316 ? 6.891 -19.897 32.811 1.00 39.38 316 VAL A CA 1
ATOM 2357 C C . VAL A 1 316 ? 7.268 -18.930 33.924 1.00 39.38 316 VAL A C 1
ATOM 2359 O O . VAL A 1 316 ? 8.300 -18.264 33.863 1.00 39.38 316 VAL A O 1
ATOM 2362 N N . VAL A 1 317 ? 6.360 -18.776 34.882 1.00 38.28 317 VAL A N 1
ATOM 2363 C CA . VAL A 1 317 ? 6.639 -18.099 36.144 1.00 38.28 317 VAL A CA 1
ATOM 2364 C C . VAL A 1 317 ? 7.496 -19.065 36.955 1.00 38.28 317 VAL A C 1
ATOM 2366 O O . VAL A 1 317 ? 7.018 -20.130 37.343 1.00 38.28 317 VAL A O 1
ATOM 2369 N N . GLY A 1 318 ? 8.765 -18.709 37.124 1.00 43.38 318 GLY A N 1
ATOM 2370 C CA . GLY A 1 318 ? 9.635 -19.201 38.186 1.00 43.38 318 GLY A CA 1
ATOM 2371 C C . GLY A 1 318 ? 9.896 -18.064 39.156 1.00 43.38 318 GLY A C 1
ATOM 2372 O O . GLY A 1 318 ? 9.958 -16.907 38.671 1.00 43.38 318 GLY A O 1
#

Radius of gyration: 27.29 Å; chains: 1; bounding box: 61×87×70 Å

Foldseek 3Di:
DVVVVVLVVLLVVLQVVLVVCVVVVNLVSSLVSLVVSVVSVPPDVVSVVSNVVSVVVVVVVVVCLVDPNVCVVVVNDDPPPDPDPDPDDDDDDDDDDDDDDDDDDDDDDDDDPPPPPPDLADFQWKWKQWPPQGIEIEGADQKFFEFDDDAPQDGNWHKPDPGHSGQWIWGHDPLWIKIAGPNWKDWPNHIDRMDTDDAQIWIDTPDPWIWGKHQLAPVDSWIKIQTDPPIDTPDRDRIYIHDDAKQKEYCDSSHPGHDDPPDFIWIWGDDPNWIWIDTPDDPDDIDTADAPDWDDDPNIIMHMHHPDPPNPDPPPDD